Protein AF-A0A1E2UT71-F1 (afdb_monomer_lite)

Sequence (198 aa):
MLEDLNQRISLMEKVCDSLGDELYPAFLKILCNVGSNGDDDAKQLITETLVHALLTGRLPSGRMSAWGAENACGNNLFGQTRSLGPIEYVFTWYAQPSGRSPLPIQGFHHAASELLDLFSSNQNAKYLYCTKLTADIEDPLDGSLSRKSRYAIGRFVEAWESDKSTDEVLNCFLDTLHGDSLSRLVNLQIQYNLTLNR

Foldseek 3Di:
DCPDLVVVLVVLQVVLPVCPLVCVVVSLVVLLCCLVPNDLVSLVSVLVSQLVCLVVVNARWHKFFFPCLVVPPDDPDDDGIDTHHQLLCLLDLQLDDTVDDRQDPVNSLSSQLSVLSSQVSDPSSLVSVLVVLVVVLVPPPSSRDDVQSSQLSPQLSVCSVVVHHSVVSVLSSVCSSPPVPVSVVVVVVVVVVVVVVD

Organism: NCBI:txid1818881

Secondary structure (DSSP, 8-state):
----HHHHHHHHHHHHHHH-GGGHHHHHHHHHHHHHH--HHHHHHHHHHHHHHHHTT----EEEEPTTGGG--S---S--EEEE-HHHHHHHHHHS--SSPPPPHHHHHHHHHHHHHHHHTSHHHHHHHHHHHHHHHH-TTS--S-HHHHHHHHHHHHHHHTT--HHHHHHHHHHHHH-THHHHHHHHHHHHHHHTT-

Radius of gyration: 17.35 Å; chains: 1; bounding box: 53×36×48 Å

Structure (mmCIF, N/CA/C/O backbone):
data_AF-A0A1E2UT71-F1
#
_entry.id   AF-A0A1E2UT71-F1
#
loop_
_atom_site.group_PDB
_atom_site.id
_atom_site.type_symbol
_atom_site.label_atom_id
_atom_site.label_alt_id
_atom_site.label_comp_id
_atom_site.label_asym_id
_atom_site.label_entity_id
_atom_site.label_seq_id
_atom_site.pdbx_PDB_ins_code
_atom_site.Cartn_x
_atom_site.Cartn_y
_atom_site.Cartn_z
_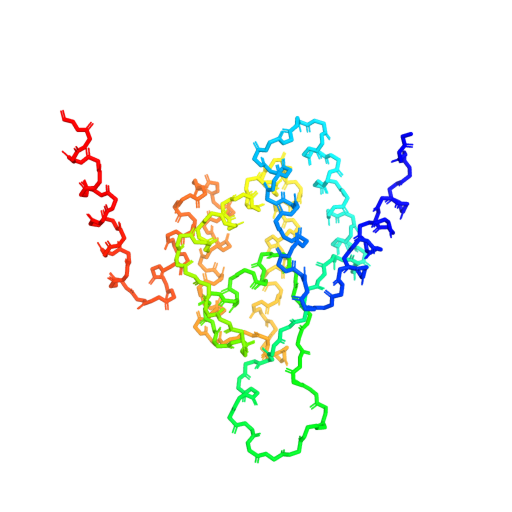atom_site.occupancy
_atom_site.B_iso_or_equiv
_atom_site.auth_seq_id
_atom_site.auth_comp_id
_atom_site.auth_asym_id
_atom_site.auth_atom_id
_atom_site.pdbx_PDB_model_num
ATOM 1 N N . MET A 1 1 ? -13.837 -13.108 19.600 1.00 49.97 1 MET A N 1
ATOM 2 C CA . MET A 1 1 ? -13.509 -11.855 18.892 1.00 49.97 1 MET A CA 1
ATOM 3 C C . MET A 1 1 ? -12.057 -11.537 19.236 1.00 49.97 1 MET A C 1
ATOM 5 O O . MET A 1 1 ? -11.711 -11.693 20.400 1.00 49.97 1 MET A O 1
ATOM 9 N N . LEU A 1 2 ? -11.179 -11.237 18.272 1.00 60.59 2 LEU A N 1
ATOM 10 C CA . LEU A 1 2 ? -9.774 -10.888 18.558 1.00 60.59 2 LEU A CA 1
ATOM 11 C C . LEU A 1 2 ? -9.720 -9.465 19.132 1.00 60.59 2 LEU A C 1
ATOM 13 O O . LEU A 1 2 ? -9.425 -8.513 18.418 1.00 60.59 2 LEU A O 1
ATOM 17 N N . GLU A 1 3 ? -10.084 -9.308 20.403 1.00 69.62 3 GLU A N 1
ATOM 18 C CA . GLU A 1 3 ? -10.145 -7.990 21.048 1.00 69.62 3 GLU A CA 1
ATOM 19 C C . GLU A 1 3 ? -8.746 -7.378 21.201 1.00 69.62 3 GLU A C 1
ATOM 21 O O . GLU A 1 3 ? -8.573 -6.176 20.999 1.00 69.62 3 GLU A O 1
ATOM 26 N N . ASP A 1 4 ? -7.724 -8.206 21.437 1.00 86.06 4 ASP A N 1
ATOM 27 C CA . ASP A 1 4 ? -6.342 -7.752 21.577 1.00 86.06 4 ASP A CA 1
ATOM 28 C C . ASP A 1 4 ? -5.692 -7.447 20.219 1.00 86.06 4 ASP A C 1
ATOM 30 O O . ASP A 1 4 ? -5.510 -8.306 19.353 1.00 86.06 4 ASP A O 1
ATOM 34 N N . LEU A 1 5 ? -5.293 -6.193 20.063 1.00 85.75 5 LEU A N 1
ATOM 35 C CA . LEU A 1 5 ? -4.611 -5.659 18.896 1.00 85.75 5 LEU A CA 1
ATOM 36 C C . LEU A 1 5 ? -3.295 -6.397 18.587 1.00 85.75 5 LEU A C 1
ATOM 38 O O . LEU A 1 5 ? -2.991 -6.651 17.423 1.00 85.75 5 LEU A O 1
ATOM 42 N N . ASN A 1 6 ? -2.529 -6.804 19.604 1.00 86.94 6 ASN A N 1
ATOM 43 C CA . ASN A 1 6 ? -1.285 -7.548 19.376 1.00 86.94 6 ASN A CA 1
ATOM 44 C C . ASN A 1 6 ? -1.548 -8.938 18.788 1.00 86.94 6 ASN A C 1
ATOM 46 O O . ASN A 1 6 ? -0.773 -9.420 17.955 1.00 86.94 6 ASN A O 1
ATOM 50 N N . GLN A 1 7 ? -2.652 -9.575 19.183 1.00 89.06 7 GLN A N 1
ATOM 51 C CA . GLN A 1 7 ? -3.091 -10.836 18.588 1.00 89.06 7 GLN A CA 1
ATOM 52 C C . GLN A 1 7 ? -3.536 -10.637 17.140 1.00 89.06 7 GLN A C 1
ATOM 54 O O . GLN A 1 7 ? -3.218 -11.479 16.302 1.00 89.06 7 GLN A O 1
ATOM 59 N N . ARG A 1 8 ? -4.204 -9.517 16.824 1.00 91.06 8 ARG A N 1
ATOM 60 C CA . ARG A 1 8 ? -4.576 -9.162 15.444 1.00 91.06 8 ARG A CA 1
ATOM 61 C C . ARG A 1 8 ? -3.349 -8.977 14.549 1.00 91.06 8 ARG A C 1
ATOM 63 O O . ARG A 1 8 ? -3.296 -9.591 13.488 1.00 91.06 8 ARG A O 1
ATOM 70 N N . ILE A 1 9 ? -2.342 -8.222 15.000 1.00 91.31 9 ILE A N 1
ATOM 71 C CA . ILE A 1 9 ? -1.072 -8.052 14.267 1.00 91.31 9 ILE A CA 1
ATOM 72 C C . ILE A 1 9 ? -0.393 -9.410 14.069 1.00 91.31 9 ILE A C 1
ATOM 74 O O . ILE A 1 9 ? -0.043 -9.768 12.951 1.00 91.31 9 ILE A O 1
ATOM 78 N N . SER A 1 10 ? -0.285 -10.210 15.133 1.00 90.88 10 SER A N 1
ATOM 79 C CA . SER A 1 10 ? 0.370 -11.522 15.064 1.00 90.88 10 SER A CA 1
ATOM 80 C C . SER A 1 10 ? -0.374 -12.508 14.156 1.00 90.88 10 SER A C 1
ATOM 82 O O . SER A 1 10 ? 0.243 -13.379 13.549 1.00 90.88 10 SER A O 1
ATOM 84 N N . LEU A 1 11 ? -1.703 -12.408 14.057 1.00 90.00 11 LEU A N 1
ATOM 85 C CA . LEU A 1 11 ? -2.479 -13.182 13.091 1.00 90.00 11 LEU A CA 1
ATOM 86 C C . LEU A 1 11 ? -2.207 -12.704 11.663 1.00 90.00 11 LEU A C 1
ATOM 88 O O . LEU A 1 11 ? -2.018 -13.534 10.782 1.00 90.00 11 LEU A O 1
ATOM 92 N N . MET A 1 12 ? -2.179 -11.392 11.438 1.00 90.44 12 MET A N 1
ATOM 93 C CA . MET A 1 12 ? -1.920 -10.811 10.122 1.00 90.44 12 MET A CA 1
ATOM 94 C C . MET A 1 12 ? -0.531 -11.195 9.598 1.00 90.44 12 MET A C 1
ATOM 96 O O . MET A 1 12 ? -0.413 -11.621 8.451 1.00 90.44 12 MET A O 1
ATOM 100 N N . GLU A 1 13 ? 0.488 -11.139 10.457 1.00 89.00 13 GLU A N 1
ATOM 101 C CA . GLU A 1 13 ? 1.831 -11.652 10.170 1.00 89.00 13 GLU A CA 1
ATOM 102 C C . GLU A 1 13 ? 1.792 -13.143 9.845 1.00 89.00 13 GLU A C 1
ATOM 104 O O . GLU A 1 13 ? 2.241 -13.537 8.778 1.00 89.00 13 GLU A O 1
ATOM 109 N N . LYS A 1 14 ? 1.160 -13.971 10.689 1.00 88.38 14 LYS A N 1
ATOM 110 C CA . LYS A 1 14 ? 1.037 -15.414 10.425 1.00 88.38 14 LYS A CA 1
ATOM 111 C C . LYS A 1 14 ? 0.358 -15.715 9.095 1.00 88.38 14 LYS A C 1
ATOM 113 O O . LYS A 1 14 ? 0.758 -16.660 8.426 1.00 88.38 14 LYS A O 1
ATOM 118 N N . VAL A 1 15 ? -0.667 -14.953 8.712 1.00 88.25 15 VAL A N 1
ATOM 119 C CA . VAL A 1 15 ? -1.321 -15.106 7.406 1.00 88.25 15 VAL A CA 1
ATOM 120 C C . VAL A 1 15 ? -0.332 -14.767 6.292 1.00 88.25 15 VAL A C 1
ATOM 122 O O . VAL A 1 15 ? -0.164 -15.579 5.385 1.00 88.25 15 VAL A O 1
ATOM 125 N N . CYS A 1 16 ? 0.356 -13.628 6.387 1.00 87.69 16 CYS A N 1
ATOM 126 C CA . CYS A 1 16 ? 1.377 -13.215 5.424 1.00 87.69 16 CYS A CA 1
ATOM 127 C C . CYS A 1 16 ? 2.498 -14.265 5.292 1.00 87.69 16 CYS A C 1
ATOM 129 O O . CYS A 1 16 ? 2.804 -14.706 4.185 1.00 87.69 16 CYS A O 1
ATOM 131 N N . ASP A 1 17 ? 3.026 -14.749 6.415 1.00 85.88 17 ASP A N 1
ATOM 132 C CA . ASP A 1 17 ? 4.095 -15.747 6.478 1.00 85.88 17 ASP A CA 1
ATOM 133 C C . ASP A 1 17 ? 3.639 -17.119 5.966 1.00 85.88 17 ASP A C 1
ATOM 135 O O . ASP A 1 17 ? 4.388 -17.810 5.279 1.00 85.88 17 ASP A O 1
ATOM 139 N N . SER A 1 18 ? 2.399 -17.525 6.266 1.00 86.06 18 SER A N 1
ATOM 140 C CA . SER A 1 18 ? 1.849 -18.820 5.835 1.00 86.06 18 SER A CA 1
ATOM 141 C C . SER A 1 18 ? 1.633 -18.911 4.326 1.00 86.06 18 SER A C 1
ATOM 143 O O . SER A 1 18 ? 1.700 -20.000 3.758 1.00 86.06 18 SER A O 1
ATOM 145 N N . LEU A 1 19 ? 1.384 -17.772 3.677 1.00 83.31 19 LEU A N 1
ATOM 146 C CA . LEU A 1 19 ? 1.333 -17.669 2.223 1.00 83.31 19 LEU A CA 1
ATOM 147 C C . LEU A 1 19 ? 2.747 -17.773 1.627 1.00 83.31 19 LEU A C 1
ATOM 149 O O . LEU A 1 19 ? 2.923 -18.296 0.529 1.00 83.31 19 LEU A O 1
ATOM 153 N N . GLY A 1 20 ? 3.757 -17.329 2.373 1.00 79.31 20 GLY A N 1
ATOM 154 C CA . GLY A 1 20 ? 5.147 -17.287 1.945 1.00 79.31 20 GLY A CA 1
ATOM 155 C C . GLY A 1 20 ? 5.459 -16.072 1.069 1.00 79.31 20 GLY A C 1
ATOM 156 O O . GLY A 1 20 ? 4.582 -15.466 0.448 1.00 79.31 20 GLY A O 1
ATOM 157 N N . ASP A 1 21 ? 6.748 -15.741 0.981 1.00 72.31 21 ASP A N 1
ATOM 158 C CA . ASP A 1 21 ? 7.256 -14.534 0.307 1.00 72.31 21 ASP A CA 1
ATOM 159 C C . ASP A 1 21 ? 6.821 -14.419 -1.170 1.00 72.31 21 ASP A C 1
ATOM 161 O O . ASP A 1 21 ? 6.651 -13.324 -1.724 1.00 72.31 21 ASP A O 1
ATOM 165 N N . GLU A 1 22 ? 6.612 -15.554 -1.839 1.00 77.31 22 GLU A N 1
ATOM 166 C CA . GLU A 1 22 ? 6.157 -15.592 -3.229 1.00 77.31 22 GLU A CA 1
ATOM 167 C C . GLU A 1 22 ? 4.684 -15.191 -3.384 1.00 77.31 22 GLU A C 1
ATOM 169 O O . GLU A 1 22 ? 4.312 -14.601 -4.403 1.00 77.31 22 GLU A O 1
ATOM 174 N N . LEU A 1 23 ? 3.858 -15.410 -2.359 1.00 84.62 23 LEU A N 1
ATOM 175 C CA . LEU A 1 23 ? 2.414 -15.180 -2.391 1.00 84.62 23 LEU A CA 1
ATOM 176 C C . LEU A 1 23 ? 1.977 -13.917 -1.642 1.00 84.62 23 LEU A C 1
ATOM 178 O O . LEU A 1 23 ? 0.788 -13.747 -1.375 1.00 84.62 23 LEU A O 1
ATOM 182 N N . TYR A 1 24 ? 2.879 -12.961 -1.411 1.00 89.75 24 TYR A N 1
ATOM 183 C CA . TYR A 1 24 ? 2.484 -11.625 -0.952 1.00 89.75 24 TYR A CA 1
ATOM 184 C C . TYR A 1 24 ? 1.374 -10.973 -1.814 1.00 89.75 24 TYR A C 1
ATOM 186 O O . TYR A 1 24 ? 0.445 -10.395 -1.253 1.00 89.75 24 TYR A O 1
ATOM 194 N N . PRO A 1 25 ? 1.331 -11.139 -3.156 1.00 90.56 25 PRO A N 1
ATOM 195 C CA . PRO A 1 25 ? 0.176 -10.706 -3.946 1.00 90.56 25 PRO A CA 1
ATOM 196 C C . PRO A 1 25 ? -1.162 -11.336 -3.528 1.00 90.56 25 PRO A C 1
ATOM 198 O O . PRO A 1 25 ? -2.204 -10.712 -3.700 1.00 90.56 25 PRO A O 1
ATOM 201 N N . ALA A 1 26 ? -1.167 -12.562 -2.995 1.00 90.88 26 ALA A N 1
ATOM 202 C CA . ALA A 1 26 ? -2.379 -13.183 -2.462 1.00 90.88 26 ALA A CA 1
ATOM 203 C C . ALA A 1 26 ? -2.821 -12.504 -1.158 1.00 90.88 26 ALA A C 1
ATOM 205 O O . ALA A 1 26 ? -4.012 -12.260 -0.984 1.00 90.88 26 ALA A O 1
ATOM 206 N N . PHE A 1 27 ? -1.875 -12.116 -0.299 1.00 92.38 27 PHE A N 1
ATOM 207 C CA . PHE A 1 27 ? -2.163 -11.290 0.874 1.00 92.38 27 PHE A CA 1
ATOM 208 C C . PHE A 1 27 ? -2.772 -9.936 0.473 1.00 92.38 27 PHE A C 1
ATOM 210 O O . PHE A 1 27 ? -3.815 -9.548 0.997 1.00 92.38 27 PHE A O 1
ATOM 217 N N . LEU A 1 28 ? -2.202 -9.261 -0.531 1.00 93.06 28 LEU A N 1
ATOM 218 C CA . LEU A 1 28 ? -2.760 -8.007 -1.051 1.00 93.06 28 LEU A CA 1
ATOM 219 C C . LEU A 1 28 ? -4.180 -8.179 -1.592 1.00 93.06 28 LEU A C 1
ATOM 221 O O . LEU A 1 28 ? -5.023 -7.322 -1.350 1.00 93.06 28 LEU A O 1
ATOM 225 N N . LYS A 1 29 ? -4.481 -9.296 -2.266 1.00 91.75 29 LYS A N 1
ATOM 226 C CA . LYS A 1 29 ? -5.850 -9.599 -2.715 1.00 91.75 29 LYS A CA 1
ATOM 227 C C . LYS A 1 29 ? -6.827 -9.742 -1.553 1.00 91.75 29 LYS A C 1
ATOM 229 O O . LYS A 1 29 ? -7.971 -9.330 -1.699 1.00 91.75 29 LYS A O 1
ATOM 234 N N . ILE A 1 30 ? -6.398 -10.302 -0.420 1.00 91.88 30 ILE A N 1
ATOM 235 C CA . ILE A 1 30 ? -7.234 -10.372 0.786 1.00 91.88 30 ILE A CA 1
ATOM 236 C C . ILE A 1 30 ? -7.544 -8.955 1.275 1.00 91.88 30 ILE A C 1
ATOM 238 O O . ILE A 1 30 ? -8.711 -8.647 1.497 1.00 91.88 30 ILE A O 1
ATOM 242 N N . LEU A 1 31 ? -6.534 -8.081 1.375 1.00 92.38 31 LEU A N 1
ATOM 243 C CA . LEU A 1 31 ? -6.739 -6.683 1.770 1.00 92.38 31 LEU A CA 1
ATOM 244 C C . LEU A 1 31 ? -7.665 -5.939 0.803 1.00 92.38 31 LEU A C 1
ATOM 246 O O . LEU A 1 31 ? -8.608 -5.296 1.252 1.00 92.38 31 LEU A O 1
ATOM 250 N N . CYS A 1 32 ? -7.445 -6.083 -0.508 1.00 92.81 32 CYS A N 1
ATOM 251 C CA . CYS A 1 32 ? -8.300 -5.472 -1.527 1.00 92.81 32 CYS A CA 1
ATOM 252 C C . CYS A 1 32 ? -9.743 -5.969 -1.393 1.00 92.81 32 CYS A C 1
ATOM 254 O O . CYS A 1 32 ? -10.668 -5.174 -1.374 1.00 92.81 32 CYS A O 1
ATOM 256 N N . ASN A 1 33 ? -9.941 -7.277 -1.206 1.00 92.00 33 ASN A N 1
ATOM 257 C CA . ASN A 1 33 ? -11.273 -7.849 -1.036 1.00 92.00 33 ASN A CA 1
ATOM 258 C C . ASN A 1 33 ? -11.986 -7.329 0.223 1.00 92.00 33 ASN A C 1
ATOM 260 O O . ASN A 1 33 ? -13.201 -7.158 0.194 1.00 92.00 33 ASN A O 1
ATOM 264 N N . VAL A 1 34 ? -11.262 -7.070 1.317 1.00 89.44 34 VAL A N 1
ATOM 265 C CA . VAL A 1 34 ? -11.843 -6.412 2.501 1.00 89.44 34 VAL A CA 1
ATOM 266 C C . VAL A 1 34 ? -12.160 -4.941 2.211 1.00 89.44 34 VAL A C 1
ATOM 268 O O . VAL A 1 34 ? -13.222 -4.469 2.607 1.00 89.44 34 VAL A O 1
ATOM 271 N N . GLY A 1 35 ? -11.294 -4.234 1.482 1.00 86.69 35 GLY A N 1
ATOM 272 C CA . GLY A 1 35 ? -11.544 -2.863 1.024 1.00 86.69 35 GLY A CA 1
ATOM 273 C C . GLY A 1 35 ? -12.824 -2.736 0.189 1.00 86.69 35 GLY A C 1
ATOM 274 O O . GLY A 1 35 ? -13.651 -1.867 0.468 1.00 86.69 35 GLY A O 1
ATOM 275 N N . SER A 1 36 ? -13.053 -3.657 -0.751 1.00 86.94 36 SER A N 1
ATOM 276 C CA . SER A 1 36 ? -14.234 -3.612 -1.623 1.00 86.94 36 SER A CA 1
ATOM 277 C C . SER A 1 36 ? -15.496 -4.148 -0.949 1.00 86.94 36 SER A C 1
ATOM 279 O O . SER A 1 36 ? -16.562 -3.549 -1.066 1.00 86.94 36 SER A O 1
ATOM 281 N N . ASN A 1 37 ? -15.391 -5.297 -0.270 1.00 87.88 37 ASN A N 1
ATOM 282 C CA . ASN A 1 37 ? -16.546 -6.112 0.136 1.00 87.88 37 ASN A CA 1
ATOM 283 C C . ASN A 1 37 ? -16.756 -6.193 1.655 1.00 87.88 37 ASN A C 1
ATOM 285 O O . ASN A 1 37 ? -17.739 -6.790 2.094 1.00 87.88 37 ASN A O 1
ATOM 289 N N . GLY A 1 38 ? -15.833 -5.663 2.460 1.00 86.12 38 GLY A N 1
ATOM 290 C CA . GLY A 1 38 ? -15.974 -5.625 3.913 1.00 86.12 38 GLY A CA 1
ATOM 291 C C . GLY A 1 38 ? -17.054 -4.640 4.356 1.00 86.12 38 GLY A C 1
ATOM 292 O O . GLY A 1 38 ? -17.287 -3.625 3.699 1.00 86.12 38 GLY A O 1
ATOM 293 N N . ASP A 1 39 ? -17.691 -4.932 5.487 1.00 89.69 39 ASP A N 1
ATOM 294 C CA . ASP A 1 39 ? -18.473 -3.934 6.212 1.00 89.69 39 ASP A CA 1
ATOM 295 C C . ASP A 1 39 ? -17.549 -2.882 6.856 1.00 89.69 39 ASP A C 1
ATOM 297 O O . ASP A 1 39 ? -16.320 -3.029 6.891 1.00 89.69 39 ASP A O 1
ATOM 301 N N . ASP A 1 40 ? -18.142 -1.786 7.333 1.00 88.06 40 ASP A N 1
ATOM 302 C CA . ASP A 1 40 ? -17.390 -0.682 7.937 1.00 88.06 40 ASP A CA 1
ATOM 303 C C . ASP A 1 40 ? -16.592 -1.152 9.166 1.00 88.06 40 ASP A C 1
ATOM 305 O O . ASP A 1 40 ? -15.448 -0.735 9.353 1.00 88.06 40 ASP A O 1
ATOM 309 N N . ASP A 1 41 ? -17.137 -2.102 9.933 1.00 88.75 41 ASP A N 1
ATOM 310 C CA . ASP A 1 41 ? -16.476 -2.707 11.092 1.00 88.75 41 ASP A CA 1
ATOM 311 C C . ASP A 1 41 ? -15.216 -3.493 10.685 1.00 88.75 41 ASP A C 1
ATOM 313 O O . ASP A 1 41 ? -14.162 -3.351 11.311 1.00 88.75 41 ASP A O 1
ATOM 317 N N . ALA A 1 42 ? -15.271 -4.298 9.618 1.00 89.38 42 ALA A N 1
ATOM 318 C CA . ALA A 1 42 ? -14.119 -5.041 9.109 1.00 89.38 42 ALA A CA 1
ATOM 319 C C . ALA A 1 42 ? -13.048 -4.110 8.534 1.00 89.38 42 ALA A C 1
ATOM 321 O O . ALA A 1 42 ? -11.855 -4.324 8.778 1.00 89.38 42 ALA A O 1
ATOM 322 N N . LYS A 1 43 ? -13.456 -3.068 7.799 1.00 89.94 43 LYS A N 1
ATOM 323 C CA . LYS A 1 43 ? -12.538 -2.044 7.279 1.00 89.94 43 LYS A CA 1
ATOM 324 C C . LYS A 1 43 ? -11.835 -1.329 8.421 1.00 89.94 43 LYS A C 1
ATOM 326 O O . LYS A 1 43 ? -10.607 -1.260 8.427 1.00 89.94 43 LYS A O 1
ATOM 331 N N . GLN A 1 44 ? -12.586 -0.887 9.427 1.00 89.44 44 GLN A N 1
ATOM 332 C CA . GLN A 1 44 ? -12.027 -0.246 10.610 1.00 89.44 44 GLN A CA 1
ATOM 333 C C . GLN A 1 44 ? -11.061 -1.182 11.347 1.00 89.44 44 GLN A C 1
ATOM 335 O O . GLN A 1 44 ? -9.935 -0.784 11.646 1.00 89.44 44 GLN A O 1
ATOM 340 N N . LEU A 1 45 ? -11.447 -2.442 11.571 1.00 90.88 45 LEU A N 1
ATOM 341 C CA . LEU A 1 45 ? -10.619 -3.430 12.264 1.00 90.88 45 LEU A CA 1
ATOM 342 C C . LEU A 1 45 ? -9.276 -3.662 11.559 1.00 90.88 45 LEU A C 1
ATOM 344 O O . LEU A 1 45 ? -8.227 -3.717 12.213 1.00 90.88 45 LEU A O 1
ATOM 348 N N . ILE A 1 46 ? -9.296 -3.818 10.232 1.00 91.31 46 ILE A N 1
ATOM 349 C CA . ILE A 1 46 ? -8.086 -4.024 9.432 1.00 91.31 46 ILE A CA 1
ATOM 350 C C . ILE A 1 46 ? -7.232 -2.763 9.417 1.00 91.31 46 ILE A C 1
ATOM 352 O O . ILE A 1 46 ? -6.031 -2.853 9.671 1.00 91.31 46 ILE A O 1
ATOM 356 N N . THR A 1 47 ? -7.827 -1.596 9.188 1.00 91.25 47 THR A N 1
ATOM 357 C CA . THR A 1 47 ? -7.084 -0.339 9.111 1.00 91.25 47 THR A CA 1
ATOM 358 C C . THR A 1 47 ? -6.451 0.033 10.453 1.00 91.25 47 THR A C 1
ATOM 360 O O . THR A 1 47 ? -5.276 0.394 10.485 1.00 91.25 47 THR A O 1
ATOM 363 N N . GLU A 1 48 ? -7.147 -0.152 11.578 1.00 90.31 48 GLU A N 1
ATOM 364 C CA . GLU A 1 48 ? -6.559 -0.011 12.920 1.00 90.31 48 GLU A CA 1
ATOM 365 C C . GLU A 1 48 ? -5.378 -0.968 13.123 1.00 90.31 48 GLU A C 1
ATOM 367 O O . GLU A 1 48 ? -4.316 -0.573 13.607 1.00 90.31 48 GLU A O 1
ATOM 372 N N . THR A 1 49 ? -5.533 -2.229 12.711 1.00 92.38 49 THR A N 1
ATOM 373 C CA . THR A 1 49 ? -4.466 -3.230 12.832 1.00 92.38 49 THR A CA 1
ATOM 374 C C . THR A 1 49 ? -3.243 -2.840 11.998 1.00 92.38 49 THR A C 1
ATOM 376 O O . THR A 1 49 ? -2.121 -2.914 12.498 1.00 92.38 49 THR A O 1
ATOM 379 N N . LEU A 1 50 ? -3.442 -2.371 10.762 1.00 91.25 50 LEU A N 1
ATOM 380 C CA . LEU A 1 50 ? -2.372 -1.911 9.873 1.00 91.25 50 LEU A CA 1
ATOM 381 C C . LEU A 1 50 ? -1.665 -0.664 10.415 1.00 91.25 50 LEU A C 1
ATOM 383 O O . LEU A 1 50 ? -0.442 -0.588 10.343 1.00 91.25 50 LEU A O 1
ATOM 387 N N . VAL A 1 51 ? -2.399 0.279 11.012 1.00 89.38 51 VAL A N 1
ATOM 388 C CA . VAL A 1 51 ? -1.820 1.458 11.679 1.00 89.38 51 VAL A CA 1
ATOM 389 C C . VAL A 1 51 ? -0.901 1.057 12.818 1.00 89.38 51 VAL A C 1
ATOM 391 O O . VAL A 1 51 ? 0.220 1.550 12.933 1.00 89.38 51 VAL A O 1
ATOM 394 N N . HIS A 1 52 ? -1.351 0.143 13.668 1.00 90.06 52 HIS A N 1
ATOM 395 C CA . HIS A 1 52 ? -0.532 -0.299 14.784 1.00 90.06 52 HIS A CA 1
ATOM 396 C C . HIS A 1 52 ? 0.655 -1.153 14.337 1.00 90.06 52 HIS A C 1
ATOM 398 O O . HIS A 1 52 ? 1.743 -1.029 14.902 1.00 90.06 52 HIS A O 1
ATOM 404 N N . ALA A 1 53 ? 0.486 -1.967 13.296 1.00 91.00 53 ALA A N 1
ATOM 405 C CA . ALA A 1 53 ? 1.587 -2.679 12.661 1.00 91.00 53 ALA A CA 1
ATOM 406 C C . ALA A 1 53 ? 2.624 -1.694 12.091 1.00 91.00 53 ALA A C 1
ATOM 408 O O . ALA A 1 53 ? 3.819 -1.860 12.321 1.00 91.00 53 ALA A O 1
ATOM 409 N N . LEU A 1 54 ? 2.178 -0.617 11.439 1.00 89.12 54 LEU A N 1
ATOM 410 C CA . LEU A 1 54 ? 3.039 0.453 10.941 1.00 89.12 54 LEU A CA 1
ATOM 411 C C . LEU A 1 54 ? 3.842 1.118 12.069 1.00 89.12 54 LEU A C 1
ATOM 413 O O . LEU A 1 54 ? 5.068 1.171 12.000 1.00 89.12 54 LEU A O 1
ATOM 417 N N . LEU A 1 55 ? 3.173 1.559 13.138 1.00 88.19 55 LEU A N 1
ATOM 418 C CA . LEU A 1 55 ? 3.812 2.231 14.278 1.00 88.19 55 LEU A CA 1
ATOM 419 C C . LEU A 1 55 ? 4.821 1.347 15.026 1.00 88.19 55 LEU A C 1
ATOM 421 O O . LEU A 1 55 ? 5.740 1.857 15.660 1.00 88.19 55 LEU A O 1
ATOM 425 N N . THR A 1 56 ? 4.644 0.028 14.972 1.00 89.50 56 THR A N 1
ATOM 426 C CA . THR A 1 56 ? 5.520 -0.943 15.643 1.00 89.50 56 THR A CA 1
ATOM 427 C C . THR A 1 56 ? 6.588 -1.535 14.723 1.00 89.50 56 THR A C 1
AT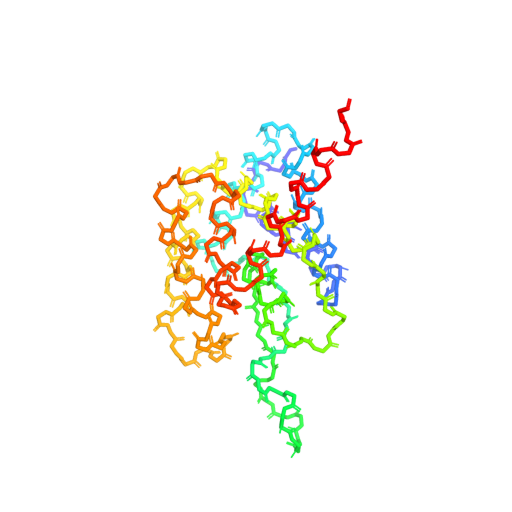OM 429 O O . THR A 1 56 ? 7.354 -2.389 15.165 1.00 89.50 56 THR A O 1
ATOM 432 N N . GLY A 1 57 ? 6.661 -1.100 13.458 1.00 87.44 57 GLY A N 1
ATOM 433 C CA . GLY A 1 57 ? 7.601 -1.644 12.471 1.00 87.44 57 GLY A CA 1
ATOM 434 C C . GLY A 1 57 ? 7.293 -3.088 12.054 1.00 87.44 57 GLY A C 1
ATOM 435 O O . GLY A 1 57 ? 8.173 -3.795 11.575 1.00 87.44 57 GLY A O 1
ATOM 436 N N . ARG A 1 58 ? 6.049 -3.531 12.252 1.00 90.50 58 ARG A N 1
ATOM 437 C CA . ARG A 1 58 ? 5.538 -4.890 12.003 1.00 90.50 58 ARG A CA 1
ATOM 438 C C . ARG A 1 58 ? 4.548 -4.941 10.839 1.00 90.50 58 ARG A C 1
ATOM 440 O O . ARG A 1 58 ? 3.701 -5.829 10.766 1.00 90.50 58 ARG A O 1
ATOM 447 N N . LEU A 1 59 ? 4.593 -3.948 9.953 1.00 90.38 59 LEU A N 1
ATOM 448 C CA . LEU A 1 59 ? 3.708 -3.901 8.794 1.00 90.38 59 LEU A CA 1
ATOM 449 C C . LEU A 1 59 ? 3.952 -5.141 7.913 1.00 90.38 59 LEU A C 1
ATOM 451 O O . LEU A 1 59 ? 5.110 -5.398 7.559 1.00 90.38 59 LEU A O 1
ATOM 455 N N . PRO A 1 60 ? 2.900 -5.889 7.521 1.00 90.44 60 PRO A N 1
ATOM 456 C CA . PRO A 1 60 ? 3.045 -6.982 6.571 1.00 90.44 60 PRO A CA 1
ATOM 457 C C . PRO A 1 60 ? 3.753 -6.478 5.323 1.00 90.44 60 PRO A C 1
ATOM 459 O O . PRO A 1 60 ? 3.398 -5.426 4.789 1.00 90.44 60 PRO A O 1
ATOM 462 N N . SER A 1 61 ? 4.784 -7.200 4.904 1.00 89.94 61 SER A N 1
ATOM 463 C CA . SER A 1 61 ? 5.669 -6.737 3.848 1.00 89.94 61 SER A CA 1
ATOM 464 C C . SER A 1 61 ? 6.057 -7.877 2.920 1.00 89.94 61 SER A C 1
ATOM 466 O O . SER A 1 61 ? 6.329 -8.993 3.356 1.00 89.94 61 SER A O 1
ATOM 468 N N . GLY A 1 62 ? 6.090 -7.584 1.624 1.00 88.25 62 GLY A N 1
ATOM 469 C CA . GLY A 1 62 ? 6.468 -8.529 0.584 1.00 88.25 62 GLY A CA 1
ATOM 470 C C . GLY A 1 62 ? 7.906 -8.337 0.140 1.00 88.25 62 GLY A C 1
ATOM 471 O O . GLY A 1 62 ? 8.380 -7.205 0.010 1.00 88.25 62 GLY A O 1
ATOM 472 N N . ARG A 1 63 ? 8.588 -9.441 -0.175 1.00 87.38 63 ARG A N 1
ATOM 473 C CA . ARG A 1 63 ? 9.937 -9.393 -0.747 1.00 87.38 63 ARG A CA 1
ATOM 474 C C . ARG A 1 63 ? 9.883 -9.113 -2.245 1.00 87.38 63 ARG A C 1
ATOM 476 O O . ARG A 1 63 ? 9.164 -9.780 -2.992 1.00 87.38 63 ARG A O 1
ATOM 483 N N . MET A 1 64 ? 10.689 -8.161 -2.699 1.00 84.50 64 MET A N 1
ATOM 484 C CA . MET A 1 64 ? 10.900 -7.891 -4.123 1.00 84.50 64 MET A CA 1
ATOM 485 C C . MET A 1 64 ? 12.376 -7.612 -4.404 1.00 84.50 64 MET A C 1
ATOM 487 O O . MET A 1 64 ? 13.092 -7.157 -3.515 1.00 84.50 64 MET A O 1
ATOM 491 N N . SER A 1 65 ? 12.846 -7.892 -5.622 1.00 76.38 65 SER A N 1
ATOM 492 C CA . SER A 1 65 ? 14.226 -7.596 -6.014 1.00 76.38 65 SER A CA 1
ATOM 493 C C . SER A 1 65 ? 14.521 -6.102 -5.901 1.00 76.38 65 SER A C 1
ATOM 495 O O . SER A 1 65 ? 13.705 -5.287 -6.327 1.00 76.38 65 SER A O 1
ATOM 497 N N . ALA A 1 66 ? 15.671 -5.741 -5.333 1.00 72.94 66 ALA A N 1
ATOM 498 C CA . ALA A 1 66 ? 16.129 -4.359 -5.258 1.00 72.94 66 ALA A CA 1
ATOM 499 C C . ALA A 1 66 ? 16.393 -3.789 -6.662 1.00 72.94 66 ALA A C 1
ATOM 501 O O . ALA A 1 66 ? 16.669 -4.523 -7.617 1.00 72.94 66 ALA A O 1
ATOM 502 N N . TRP A 1 67 ? 16.310 -2.465 -6.801 1.00 64.88 67 TRP A N 1
ATOM 503 C CA . TRP A 1 67 ? 16.508 -1.813 -8.090 1.00 64.88 67 TRP A CA 1
ATOM 504 C C . TRP A 1 67 ? 17.952 -2.034 -8.568 1.00 64.88 67 TRP A C 1
ATOM 506 O O . TRP A 1 67 ? 18.900 -1.782 -7.830 1.00 64.88 67 TRP A O 1
ATOM 516 N N . GLY A 1 68 ? 18.121 -2.527 -9.800 1.00 57.69 68 GLY A N 1
ATOM 517 C CA . GLY A 1 68 ? 19.434 -2.831 -10.383 1.00 57.69 68 GLY A CA 1
ATOM 518 C C . GLY A 1 68 ? 19.997 -4.224 -10.065 1.00 57.69 68 GLY A C 1
ATOM 519 O O . GLY A 1 68 ? 21.035 -4.575 -10.624 1.00 57.69 68 GLY A O 1
ATOM 520 N N . ALA A 1 69 ? 19.313 -5.042 -9.252 1.00 60.69 69 ALA A N 1
ATOM 521 C CA . ALA A 1 69 ? 19.742 -6.413 -8.944 1.00 60.69 69 ALA A CA 1
ATOM 522 C C . ALA A 1 69 ? 19.834 -7.311 -10.196 1.00 60.69 69 ALA A C 1
ATOM 524 O O . ALA A 1 69 ? 20.674 -8.199 -10.270 1.00 60.69 69 ALA A O 1
ATOM 525 N N . GLU A 1 70 ? 19.028 -7.029 -11.219 1.00 55.22 70 GLU A N 1
ATOM 526 C CA . GLU A 1 70 ? 19.020 -7.749 -12.500 1.00 55.22 70 GLU A CA 1
ATOM 527 C C . GLU A 1 70 ? 20.239 -7.472 -13.400 1.00 55.22 70 GLU A C 1
ATOM 529 O O . GLU A 1 70 ? 20.554 -8.284 -14.265 1.00 55.22 70 GLU A O 1
ATOM 534 N N . ASN A 1 71 ? 20.962 -6.367 -13.176 1.00 51.00 71 ASN A N 1
ATOM 535 C CA . ASN A 1 71 ? 22.166 -6.011 -13.940 1.00 51.00 71 ASN A CA 1
ATOM 536 C C . ASN A 1 71 ? 23.463 -6.524 -13.284 1.00 51.00 71 ASN A C 1
ATOM 538 O O . ASN A 1 71 ? 24.550 -6.358 -13.843 1.00 51.00 71 ASN A O 1
ATOM 542 N N . ALA A 1 72 ? 23.374 -7.136 -12.098 1.00 54.03 72 ALA A N 1
ATOM 543 C CA . ALA A 1 72 ? 24.515 -7.682 -11.377 1.00 54.03 72 ALA A CA 1
ATOM 544 C C . ALA A 1 72 ? 24.885 -9.074 -11.924 1.00 54.03 72 ALA A C 1
ATOM 546 O O . ALA A 1 72 ? 24.543 -10.113 -11.361 1.00 54.03 72 ALA A O 1
ATOM 547 N N . CYS A 1 73 ? 25.615 -9.103 -13.040 1.00 45.16 73 CYS A N 1
ATOM 548 C CA . CYS A 1 73 ? 26.323 -10.300 -13.494 1.00 45.16 73 CYS A CA 1
ATOM 549 C C . CYS A 1 73 ? 27.451 -10.638 -12.498 1.00 45.16 73 CYS A C 1
ATOM 551 O O . CYS A 1 73 ? 28.567 -10.141 -12.630 1.00 45.16 73 CYS A O 1
ATOM 553 N N . GLY A 1 74 ? 27.167 -11.484 -11.504 1.00 45.44 74 GLY A N 1
ATOM 554 C CA . GLY A 1 74 ? 28.186 -12.108 -10.655 1.00 45.44 74 GLY A CA 1
ATOM 555 C C . GLY A 1 74 ? 27.859 -12.102 -9.161 1.00 45.44 74 GLY A C 1
ATOM 556 O O . GLY A 1 74 ? 27.797 -11.053 -8.538 1.00 45.44 74 GLY A O 1
ATOM 557 N N . ASN A 1 75 ? 27.748 -13.307 -8.594 1.00 42.03 75 ASN A N 1
ATOM 558 C CA . ASN A 1 75 ? 27.626 -13.647 -7.169 1.00 42.03 75 ASN A CA 1
ATOM 559 C C . ASN A 1 75 ? 26.387 -13.135 -6.397 1.00 42.03 75 ASN A C 1
ATOM 561 O O . ASN A 1 75 ? 26.302 -11.996 -5.948 1.00 42.03 75 ASN A O 1
ATOM 565 N N . ASN A 1 76 ? 25.483 -14.082 -6.112 1.00 50.59 76 ASN A N 1
ATOM 566 C CA . ASN A 1 76 ? 24.293 -13.985 -5.253 1.00 50.59 76 ASN A CA 1
ATOM 567 C C . ASN A 1 76 ? 24.614 -13.843 -3.751 1.00 50.59 76 ASN A C 1
ATOM 569 O O . ASN A 1 76 ? 24.166 -14.660 -2.948 1.00 50.59 76 ASN A O 1
ATOM 573 N N . LEU A 1 77 ? 25.404 -12.855 -3.336 1.00 49.41 77 LEU A N 1
ATOM 574 C CA . LEU A 1 77 ? 25.802 -12.724 -1.932 1.00 49.41 77 LEU A CA 1
ATOM 575 C C . LEU A 1 77 ? 25.584 -11.281 -1.449 1.00 49.41 77 LEU A C 1
ATOM 577 O O . LEU A 1 77 ? 26.391 -10.404 -1.726 1.00 49.41 77 LEU A O 1
ATOM 581 N N . PHE A 1 78 ? 24.498 -11.098 -0.684 1.00 42.88 78 PHE A N 1
ATOM 582 C CA . PHE A 1 78 ? 24.110 -9.919 0.114 1.00 42.88 78 PHE A CA 1
ATOM 583 C C . PHE A 1 78 ? 23.498 -8.718 -0.650 1.00 42.88 78 PHE A C 1
ATOM 585 O O . PHE A 1 78 ? 24.155 -8.061 -1.444 1.00 42.88 78 PHE A O 1
ATOM 592 N N . GLY A 1 79 ? 22.220 -8.403 -0.363 1.00 50.28 79 GLY A N 1
ATOM 593 C CA . GLY A 1 79 ? 21.599 -7.099 -0.683 1.00 50.28 79 GLY A CA 1
ATOM 594 C C . GLY A 1 79 ? 20.531 -7.040 -1.790 1.00 50.28 79 GLY A C 1
ATOM 595 O O . GLY A 1 79 ? 20.061 -5.955 -2.105 1.00 50.28 79 GLY A O 1
ATOM 596 N N . GLN A 1 80 ? 20.114 -8.162 -2.389 1.00 62.72 80 GLN A N 1
ATOM 597 C CA . GLN A 1 80 ? 19.281 -8.127 -3.609 1.00 62.72 80 GLN A CA 1
ATOM 598 C C . GLN A 1 80 ? 17.756 -8.114 -3.399 1.00 62.72 80 GLN A C 1
ATOM 600 O O . GLN A 1 80 ? 17.027 -8.030 -4.382 1.00 62.72 80 GLN A O 1
ATOM 605 N N . THR A 1 81 ? 17.242 -8.193 -2.168 1.00 70.50 81 THR A N 1
ATOM 606 C CA . THR A 1 81 ? 15.789 -8.211 -1.905 1.00 70.50 81 THR A CA 1
ATOM 607 C C . THR A 1 81 ? 15.411 -7.200 -0.834 1.00 70.50 81 THR A C 1
ATOM 609 O O . THR A 1 81 ? 16.025 -7.202 0.231 1.00 70.50 81 THR A O 1
ATOM 612 N N . ARG A 1 82 ? 14.373 -6.409 -1.093 1.00 78.88 82 ARG A N 1
ATOM 613 C CA . ARG A 1 82 ? 13.795 -5.403 -0.191 1.00 78.88 82 ARG A CA 1
ATOM 614 C C . ARG A 1 82 ? 12.444 -5.867 0.342 1.00 78.88 82 ARG A C 1
ATOM 616 O O . ARG A 1 82 ? 11.737 -6.603 -0.349 1.00 78.88 82 ARG A O 1
ATOM 623 N N . SER A 1 83 ? 12.108 -5.420 1.547 1.00 86.12 83 SER A N 1
ATOM 624 C CA . SER A 1 83 ? 10.800 -5.625 2.167 1.00 86.12 83 SER A CA 1
ATOM 625 C C . SER A 1 83 ? 9.934 -4.404 1.884 1.00 86.12 83 SER A C 1
ATOM 627 O O . SER A 1 83 ? 10.345 -3.289 2.191 1.00 86.12 83 SER A O 1
ATOM 629 N N . LEU A 1 84 ? 8.778 -4.591 1.253 1.00 88.50 84 LEU A N 1
ATOM 630 C CA . LEU A 1 84 ? 7.889 -3.493 0.877 1.00 88.50 84 LEU A CA 1
ATOM 631 C C . LEU A 1 84 ? 6.508 -3.687 1.484 1.00 88.50 84 LEU A C 1
ATOM 633 O O . LEU A 1 84 ? 5.916 -4.758 1.338 1.00 88.50 84 LEU A O 1
ATOM 637 N N . GLY A 1 85 ? 5.990 -2.623 2.097 1.00 90.50 85 GLY A N 1
ATOM 638 C CA . GLY A 1 85 ? 4.612 -2.560 2.570 1.00 90.50 85 GLY A CA 1
ATOM 639 C C . GLY A 1 85 ? 3.595 -2.637 1.423 1.00 90.50 85 GLY A C 1
ATOM 640 O O . GLY A 1 85 ? 3.972 -2.696 0.248 1.00 90.50 85 GLY A O 1
ATOM 641 N N . PRO A 1 86 ? 2.288 -2.686 1.727 1.00 93.00 86 PRO A N 1
ATOM 642 C CA . PRO A 1 86 ? 1.255 -2.931 0.725 1.00 93.00 86 PRO A CA 1
ATOM 643 C C . PRO A 1 86 ? 1.266 -1.966 -0.468 1.00 93.00 86 PRO A C 1
ATOM 645 O O . PRO A 1 86 ? 1.281 -2.418 -1.615 1.00 93.00 86 PRO A O 1
ATOM 648 N N . ILE A 1 87 ? 1.304 -0.654 -0.218 1.00 92.88 87 ILE A N 1
ATOM 649 C CA . ILE A 1 87 ? 1.274 0.363 -1.282 1.00 92.88 87 ILE A CA 1
ATOM 650 C C . ILE A 1 87 ? 2.595 0.363 -2.057 1.00 92.88 87 ILE A C 1
ATOM 652 O O . ILE A 1 87 ? 2.602 0.297 -3.287 1.00 92.88 87 ILE A O 1
ATOM 656 N N . GLU A 1 88 ? 3.727 0.357 -1.356 1.00 91.19 88 GLU A N 1
ATOM 657 C CA . GLU A 1 88 ? 5.062 0.376 -1.951 1.00 91.19 88 GLU A CA 1
ATOM 658 C C . GLU A 1 88 ? 5.277 -0.841 -2.844 1.00 91.19 88 GLU A C 1
ATOM 660 O O . GLU A 1 88 ? 5.867 -0.726 -3.919 1.00 91.19 88 GLU A O 1
ATOM 665 N N . TYR A 1 89 ? 4.765 -2.003 -2.431 1.00 91.69 89 TYR A N 1
ATOM 666 C CA . TYR A 1 89 ? 4.839 -3.226 -3.211 1.00 91.69 89 TYR A CA 1
ATOM 667 C C . TYR A 1 89 ? 4.090 -3.088 -4.537 1.00 91.69 89 TYR A C 1
ATOM 669 O O . TYR A 1 89 ? 4.672 -3.364 -5.584 1.00 91.69 89 TYR A O 1
ATOM 677 N N . VAL A 1 90 ? 2.834 -2.624 -4.522 1.00 93.06 90 VAL A N 1
ATOM 678 C CA . VAL A 1 90 ? 2.024 -2.445 -5.744 1.00 93.06 90 VAL A CA 1
ATOM 679 C C . VAL A 1 90 ? 2.668 -1.430 -6.689 1.00 93.06 90 VAL A C 1
ATOM 681 O O . VAL A 1 90 ? 2.828 -1.700 -7.881 1.00 93.06 90 VAL A O 1
ATOM 684 N N . PHE A 1 91 ? 3.104 -0.291 -6.152 1.00 92.06 91 PHE A N 1
ATOM 685 C CA . PHE A 1 91 ? 3.721 0.786 -6.928 1.00 92.06 91 PHE A CA 1
ATOM 686 C C . PHE A 1 91 ? 5.023 0.325 -7.563 1.00 92.06 91 PHE A C 1
ATOM 688 O O . PHE A 1 91 ? 5.290 0.582 -8.737 1.00 92.06 91 PHE A O 1
ATOM 695 N N . THR A 1 92 ? 5.826 -0.403 -6.799 1.00 89.38 92 THR A N 1
ATOM 696 C CA . THR A 1 92 ? 7.118 -0.873 -7.267 1.00 89.38 92 THR A CA 1
ATOM 697 C C . THR A 1 92 ? 6.987 -2.043 -8.242 1.00 89.38 92 THR A C 1
ATOM 699 O O . THR A 1 92 ? 7.732 -2.086 -9.218 1.00 89.38 92 THR A O 1
ATOM 702 N N . TRP A 1 93 ? 6.021 -2.947 -8.043 1.00 89.75 93 TRP A N 1
ATOM 703 C CA . TRP A 1 93 ? 5.744 -4.054 -8.965 1.00 89.75 93 TRP A CA 1
ATOM 704 C C . TRP A 1 93 ? 5.269 -3.538 -10.328 1.00 89.75 93 TRP A C 1
ATOM 706 O O . TRP A 1 93 ? 5.631 -4.092 -11.365 1.00 89.75 93 TRP A O 1
ATOM 716 N N . TYR A 1 94 ? 4.509 -2.441 -10.344 1.00 90.31 94 TYR A N 1
ATOM 717 C CA . TYR A 1 94 ? 4.129 -1.771 -11.584 1.00 90.31 94 TYR A CA 1
ATOM 718 C C . TYR A 1 94 ? 5.287 -0.989 -12.223 1.00 90.31 94 TYR A C 1
ATOM 720 O O . TYR A 1 94 ? 5.491 -1.046 -13.434 1.00 90.31 94 TYR A O 1
ATOM 728 N N . ALA A 1 95 ? 6.050 -0.243 -11.420 1.00 86.38 95 ALA A N 1
ATOM 729 C CA . ALA A 1 95 ? 7.028 0.716 -11.925 1.00 86.38 95 ALA A CA 1
ATOM 730 C C . ALA A 1 95 ? 8.381 0.116 -12.325 1.00 86.38 95 ALA A C 1
ATOM 732 O O . ALA A 1 95 ? 9.153 0.787 -13.015 1.00 86.38 95 ALA A O 1
ATOM 733 N N . GLN A 1 96 ? 8.718 -1.081 -11.841 1.00 81.06 96 GLN A N 1
ATOM 734 C CA . GLN A 1 96 ? 10.053 -1.656 -11.992 1.00 81.06 96 GLN A CA 1
ATOM 735 C C . GLN A 1 96 ? 9.995 -3.140 -12.377 1.00 81.06 96 GLN A C 1
ATOM 737 O O . GLN A 1 96 ? 9.122 -3.876 -11.906 1.00 81.06 96 GLN A O 1
ATOM 742 N N . PRO A 1 97 ? 10.968 -3.617 -13.171 1.00 74.44 97 PRO A N 1
ATOM 743 C CA . PRO A 1 97 ? 11.235 -5.042 -13.294 1.00 74.44 97 PRO A CA 1
ATOM 744 C C . PRO A 1 97 ? 11.456 -5.669 -11.912 1.00 74.44 97 PRO A C 1
ATOM 746 O O . PRO A 1 97 ? 12.167 -5.131 -11.063 1.00 74.44 97 PRO A O 1
ATOM 749 N N . SER A 1 98 ? 10.797 -6.795 -11.663 1.00 69.75 98 SER A N 1
ATOM 750 C CA . SER A 1 98 ? 10.697 -7.399 -10.327 1.00 69.75 98 SER A CA 1
ATOM 751 C C . SER A 1 98 ? 10.998 -8.899 -10.324 1.00 69.75 98 SER A C 1
ATOM 753 O O . SER A 1 98 ? 10.683 -9.593 -9.360 1.00 69.75 98 SER A O 1
ATOM 755 N N . GLY A 1 99 ? 11.559 -9.423 -11.422 1.00 69.38 99 GLY A N 1
ATOM 756 C CA . GLY A 1 99 ? 11.739 -10.865 -11.650 1.00 69.38 99 GLY A CA 1
ATOM 757 C C . GLY A 1 99 ? 10.425 -11.651 -11.793 1.00 69.38 99 GLY A C 1
ATOM 758 O O . GLY A 1 99 ? 10.453 -12.857 -12.020 1.00 69.38 99 GLY A O 1
ATOM 759 N N . ARG A 1 100 ? 9.274 -10.977 -11.673 1.00 77.31 100 ARG A N 1
ATOM 760 C CA . ARG A 1 100 ? 7.919 -11.522 -11.817 1.00 77.31 100 ARG A CA 1
ATOM 761 C C . ARG A 1 100 ? 7.276 -11.010 -13.105 1.00 77.31 100 ARG A C 1
ATOM 763 O O . ARG A 1 100 ? 7.763 -10.062 -13.721 1.00 77.31 100 ARG A O 1
ATOM 770 N N . SER A 1 101 ? 6.145 -11.612 -13.483 1.00 82.31 101 SER A N 1
ATOM 771 C CA . SER A 1 101 ? 5.307 -11.062 -14.554 1.00 82.31 101 SER A CA 1
ATOM 772 C C . SER A 1 101 ? 4.949 -9.604 -14.231 1.00 82.31 101 SER A C 1
ATOM 774 O O . SER A 1 101 ? 4.517 -9.341 -13.101 1.00 82.31 101 SER A O 1
ATOM 776 N N . PRO A 1 102 ? 5.094 -8.669 -15.186 1.00 85.38 102 PRO A N 1
ATOM 777 C CA . PRO A 1 102 ? 4.697 -7.280 -14.993 1.00 85.38 102 PRO A CA 1
ATOM 778 C C . PRO A 1 102 ? 3.229 -7.168 -14.577 1.00 85.38 102 PRO A C 1
ATOM 780 O O . PRO A 1 102 ? 2.375 -7.896 -15.094 1.00 85.38 102 PRO A O 1
ATOM 783 N N . LEU A 1 103 ? 2.937 -6.251 -13.655 1.00 86.81 103 LEU A N 1
ATOM 784 C CA . LEU A 1 103 ? 1.569 -5.948 -13.247 1.00 86.81 103 LEU A CA 1
ATOM 785 C C . LEU A 1 103 ? 0.891 -5.113 -14.353 1.00 86.81 103 LEU A C 1
ATOM 787 O O . LEU A 1 103 ? 1.365 -4.013 -14.647 1.00 86.81 103 LEU A O 1
ATOM 791 N N . PRO A 1 104 ? -0.193 -5.589 -14.999 1.00 88.69 104 PRO A N 1
ATOM 792 C CA . PRO A 1 104 ? -0.898 -4.796 -16.001 1.00 88.69 104 PRO A CA 1
ATOM 793 C C . PRO A 1 104 ? -1.533 -3.557 -15.364 1.00 88.69 104 PRO A C 1
ATOM 795 O O . PRO A 1 104 ? -1.937 -3.588 -14.203 1.00 88.69 104 PRO A O 1
ATOM 798 N N . ILE A 1 105 ? -1.696 -2.484 -16.143 1.00 89.69 105 ILE A N 1
ATOM 799 C CA . ILE A 1 105 ? -2.199 -1.193 -15.641 1.00 89.69 105 ILE A CA 1
ATOM 800 C C . ILE A 1 105 ? -3.565 -1.290 -14.949 1.00 89.69 105 ILE A C 1
ATOM 802 O O . ILE A 1 105 ? -3.772 -0.648 -13.928 1.00 89.69 105 ILE A O 1
ATOM 806 N N . GLN A 1 106 ? -4.468 -2.138 -15.449 1.00 88.50 106 GLN A N 1
ATOM 807 C CA . GLN A 1 106 ? -5.768 -2.379 -14.815 1.00 88.50 106 GLN A CA 1
ATOM 808 C C . GLN A 1 106 ? -5.617 -3.057 -13.447 1.00 88.50 106 GLN A C 1
ATOM 810 O O . GLN A 1 106 ? -6.301 -2.691 -12.499 1.00 88.50 106 GLN A O 1
ATOM 815 N N . GLY A 1 107 ? -4.693 -4.018 -13.334 1.00 90.31 107 GLY A N 1
ATOM 816 C CA . GLY A 1 107 ? -4.391 -4.692 -12.071 1.00 90.31 107 GLY A CA 1
ATOM 817 C C . GLY A 1 107 ? -3.723 -3.758 -11.064 1.00 90.31 107 GLY A C 1
ATOM 818 O O . GLY A 1 107 ? -4.052 -3.813 -9.884 1.00 90.31 107 GLY A O 1
ATOM 819 N N . PHE A 1 108 ? -2.840 -2.872 -11.536 1.00 92.94 108 PHE A N 1
ATOM 820 C CA . PHE A 1 108 ? -2.268 -1.799 -10.725 1.00 92.94 108 PHE A CA 1
ATOM 821 C C . PHE A 1 108 ? -3.353 -0.853 -10.212 1.00 92.94 108 PHE A C 1
ATOM 823 O O . PHE A 1 108 ? -3.458 -0.674 -9.006 1.00 92.94 108 PHE A O 1
ATOM 830 N N . HIS A 1 109 ? -4.172 -0.296 -11.109 1.00 92.19 109 HIS A N 1
ATOM 831 C CA . HIS A 1 109 ? -5.202 0.669 -10.737 1.00 92.19 109 HIS A CA 1
ATOM 832 C C . HIS A 1 109 ? -6.183 0.065 -9.738 1.00 92.19 109 HIS A C 1
ATOM 834 O O . HIS A 1 109 ? -6.428 0.662 -8.703 1.00 92.19 109 HIS A O 1
ATOM 840 N N . HIS A 1 110 ? -6.689 -1.143 -10.000 1.00 91.06 110 HIS A N 1
ATOM 841 C CA . HIS A 1 110 ? -7.602 -1.809 -9.078 1.00 91.06 110 HIS A CA 1
ATOM 842 C C . HIS A 1 110 ? -6.960 -2.036 -7.703 1.00 91.06 110 HIS A C 1
ATOM 844 O O . HIS A 1 110 ? -7.491 -1.567 -6.704 1.00 91.06 110 HIS A 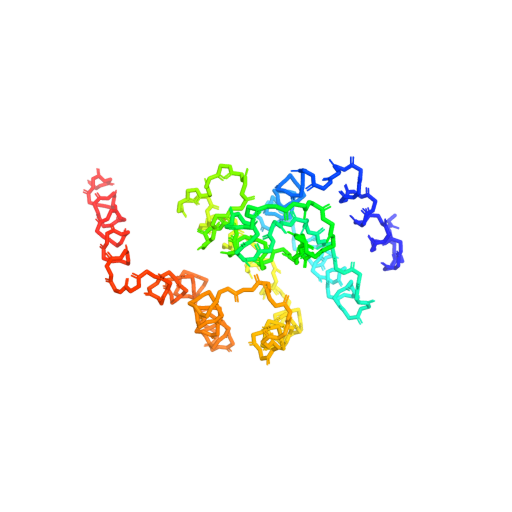O 1
ATOM 850 N N . ALA A 1 111 ? -5.794 -2.689 -7.635 1.00 93.69 111 ALA A N 1
ATOM 851 C CA . ALA A 1 111 ? -5.155 -2.975 -6.350 1.00 93.69 111 ALA A CA 1
ATOM 852 C C . ALA A 1 111 ? -4.780 -1.698 -5.581 1.00 93.69 111 ALA A C 1
ATOM 854 O O . ALA A 1 111 ? -4.914 -1.649 -4.361 1.00 93.69 111 ALA A O 1
ATOM 855 N N . ALA A 1 112 ? -4.311 -0.666 -6.283 1.00 94.62 112 ALA A N 1
ATOM 856 C CA . ALA A 1 112 ? -3.955 0.596 -5.661 1.00 94.62 112 ALA A CA 1
ATOM 857 C C . ALA A 1 112 ? -5.199 1.339 -5.154 1.00 94.62 112 ALA A C 1
ATOM 859 O O . ALA A 1 112 ? -5.178 1.786 -4.014 1.00 94.62 112 ALA A O 1
ATOM 860 N N . SER A 1 113 ? -6.288 1.407 -5.929 1.00 93.81 113 SER A N 1
ATOM 861 C CA . SER A 1 113 ? -7.537 2.044 -5.492 1.00 93.81 113 SER A CA 1
ATOM 862 C C . SER A 1 113 ? -8.084 1.407 -4.215 1.00 93.81 113 SER A C 1
ATOM 864 O O . SER A 1 113 ? -8.310 2.111 -3.239 1.00 93.81 113 SER A O 1
ATOM 866 N N . GLU A 1 114 ? -8.195 0.076 -4.173 1.00 93.56 114 GLU A N 1
ATOM 867 C CA . GLU A 1 114 ? -8.749 -0.629 -3.007 1.00 93.56 114 GLU A CA 1
ATOM 868 C C . GLU A 1 114 ? -7.906 -0.431 -1.742 1.00 93.56 114 GLU A C 1
ATOM 870 O O . GLU A 1 114 ? -8.438 -0.270 -0.643 1.00 93.56 114 GLU A O 1
ATOM 875 N N . LEU A 1 115 ? -6.575 -0.422 -1.881 1.00 93.50 115 LEU A N 1
ATOM 876 C CA . LEU A 1 115 ? -5.685 -0.137 -0.757 1.00 93.50 115 LEU A CA 1
ATOM 877 C C . LEU A 1 115 ? -5.830 1.316 -0.295 1.00 93.50 115 LEU A C 1
ATOM 879 O O . LEU A 1 115 ? -5.902 1.563 0.907 1.00 93.50 115 LEU A O 1
ATOM 883 N N . LEU A 1 116 ? -5.884 2.276 -1.220 1.00 92.75 116 LEU A N 1
ATOM 884 C CA . LEU A 1 116 ? -6.031 3.691 -0.878 1.00 92.75 116 LEU A CA 1
ATOM 885 C C . LEU A 1 116 ? -7.357 3.974 -0.196 1.00 92.75 116 LEU A C 1
ATOM 887 O O . LEU A 1 116 ? -7.363 4.699 0.796 1.00 92.75 116 LEU A O 1
ATOM 891 N N . ASP A 1 117 ? -8.444 3.381 -0.670 1.00 90.94 117 ASP A N 1
ATOM 892 C CA . ASP A 1 117 ? -9.762 3.531 -0.064 1.00 90.94 117 ASP A CA 1
ATOM 893 C C . ASP A 1 117 ? -9.782 2.900 1.338 1.00 90.94 117 ASP A C 1
ATOM 895 O O . ASP A 1 117 ? -10.275 3.511 2.292 1.00 90.94 117 ASP A O 1
ATOM 899 N N . LEU A 1 118 ? -9.143 1.734 1.511 1.00 91.31 118 LEU A N 1
ATOM 900 C CA . LEU A 1 118 ? -8.974 1.098 2.818 1.00 91.31 118 LEU A CA 1
ATOM 901 C C . LEU A 1 118 ? -8.198 1.995 3.797 1.00 91.31 118 LEU A C 1
ATOM 903 O O . LEU A 1 118 ? -8.674 2.231 4.906 1.00 91.31 118 LEU A O 1
ATOM 907 N N . PHE A 1 119 ? -7.042 2.541 3.410 1.00 90.94 119 PHE A N 1
ATOM 908 C CA . PHE A 1 119 ? -6.266 3.439 4.279 1.00 90.94 119 PHE A CA 1
ATOM 909 C C . PHE A 1 119 ? -6.949 4.797 4.489 1.00 90.94 119 PHE A C 1
ATOM 911 O O . PHE A 1 119 ? -6.852 5.364 5.575 1.00 90.94 119 PHE A O 1
ATOM 918 N N . SER A 1 120 ? -7.674 5.307 3.491 1.00 90.44 120 SER A N 1
ATOM 919 C CA . SER A 1 120 ? -8.391 6.587 3.576 1.00 90.44 120 SER A CA 1
ATOM 920 C C . SER A 1 120 ? -9.660 6.501 4.427 1.00 90.44 120 SER A C 1
ATOM 922 O O . SER A 1 120 ? -10.124 7.531 4.907 1.00 90.44 120 SER A O 1
ATOM 924 N N . SER A 1 121 ? -10.179 5.296 4.703 1.00 87.50 121 SER A N 1
ATOM 925 C CA . SER A 1 121 ? -11.267 5.094 5.678 1.00 87.50 121 SER A CA 1
ATOM 926 C C . SER A 1 121 ? -10.905 5.545 7.104 1.00 87.50 121 SER A C 1
ATOM 928 O O . SER A 1 121 ? -11.790 5.779 7.924 1.00 87.50 121 SER A O 1
ATOM 930 N N . ASN A 1 122 ? -9.611 5.714 7.407 1.00 86.12 122 ASN A N 1
ATOM 931 C CA . ASN A 1 122 ? -9.121 6.205 8.689 1.00 86.12 122 ASN A CA 1
ATOM 932 C C . ASN A 1 122 ? -8.083 7.315 8.475 1.00 86.12 122 ASN A C 1
ATOM 934 O O . ASN A 1 122 ? -6.960 7.066 8.036 1.00 86.12 122 ASN A O 1
ATOM 938 N N . GLN A 1 123 ? -8.424 8.544 8.866 1.00 88.25 123 GLN A N 1
ATOM 939 C CA . GLN A 1 123 ? -7.564 9.711 8.643 1.00 88.25 123 GLN A CA 1
ATOM 940 C C . GLN A 1 123 ? -6.178 9.581 9.295 1.00 88.25 123 GLN A C 1
ATOM 942 O O . GLN A 1 123 ? -5.182 10.040 8.735 1.00 88.25 123 GLN A O 1
ATOM 947 N N . ASN A 1 124 ? -6.091 8.927 10.458 1.00 89.12 124 ASN A N 1
ATOM 948 C CA . ASN A 1 124 ? -4.813 8.682 11.122 1.00 89.12 124 ASN A CA 1
ATOM 949 C C . ASN A 1 124 ? -3.963 7.671 10.337 1.00 89.12 124 ASN A C 1
ATOM 951 O O . ASN A 1 124 ? -2.748 7.827 10.241 1.00 89.12 124 ASN A O 1
ATOM 955 N N . ALA A 1 125 ? -4.598 6.662 9.732 1.00 88.94 125 ALA A N 1
ATOM 956 C CA . ALA A 1 125 ? -3.910 5.694 8.887 1.00 88.94 125 ALA A CA 1
ATOM 957 C C . ALA A 1 125 ? -3.319 6.341 7.642 1.00 88.94 125 ALA A C 1
ATOM 959 O O . ALA A 1 125 ? -2.129 6.172 7.381 1.00 88.94 125 ALA A O 1
ATOM 960 N N . LYS A 1 126 ? -4.124 7.140 6.937 1.00 92.50 126 LYS A N 1
ATOM 961 C CA . LYS A 1 126 ? -3.674 7.951 5.805 1.00 92.50 126 LYS A CA 1
ATOM 962 C C . LYS A 1 126 ? -2.467 8.816 6.182 1.00 92.50 126 LYS A C 1
ATOM 964 O O . LYS A 1 126 ? -1.429 8.725 5.535 1.00 92.50 126 LYS A O 1
ATOM 969 N N . TYR A 1 127 ? -2.568 9.591 7.264 1.00 93.25 127 TYR A N 1
ATOM 970 C CA . TYR A 1 127 ? -1.489 10.472 7.722 1.00 93.25 127 TYR A CA 1
ATOM 971 C C . TYR A 1 127 ? -0.181 9.721 8.027 1.00 93.25 127 TYR A C 1
ATOM 973 O O . TYR A 1 127 ? 0.892 10.108 7.555 1.00 93.25 127 TYR A O 1
ATOM 981 N N . LEU A 1 128 ? -0.257 8.625 8.788 1.00 92.44 128 LEU A N 1
ATOM 982 C CA . LEU A 1 128 ? 0.923 7.838 9.151 1.00 92.44 128 LEU A CA 1
ATOM 983 C C . LEU A 1 128 ? 1.551 7.155 7.932 1.00 92.44 128 LEU A C 1
ATOM 985 O O . LEU A 1 128 ? 2.776 7.083 7.837 1.00 92.44 128 LEU A O 1
ATOM 989 N N . TYR A 1 129 ? 0.734 6.686 6.987 1.00 92.69 129 TYR A N 1
ATOM 990 C CA . TYR A 1 129 ? 1.237 6.060 5.769 1.00 92.69 129 TYR A CA 1
ATOM 991 C C . TYR A 1 129 ? 1.913 7.080 4.845 1.00 92.69 129 TY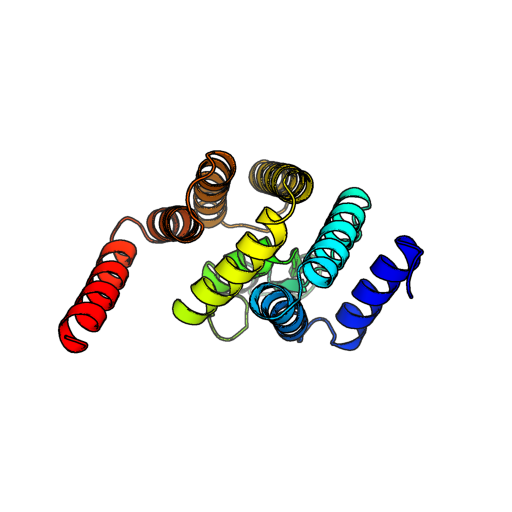R A C 1
ATOM 993 O O . TYR A 1 129 ? 3.009 6.814 4.357 1.00 92.69 129 TYR A O 1
ATOM 1001 N N . CYS A 1 130 ? 1.328 8.269 4.656 1.00 94.31 130 CYS A N 1
ATOM 1002 C CA . CYS A 1 130 ? 1.984 9.368 3.939 1.00 94.31 130 CYS A CA 1
ATOM 1003 C C . CYS A 1 130 ? 3.325 9.735 4.585 1.00 94.31 130 CYS A C 1
ATOM 1005 O O . CYS A 1 130 ? 4.335 9.828 3.893 1.00 94.31 130 CYS A O 1
ATOM 1007 N N . THR A 1 131 ? 3.360 9.841 5.918 1.00 93.50 131 THR A N 1
ATOM 1008 C CA . THR A 1 131 ? 4.594 10.121 6.671 1.00 93.50 131 THR A CA 1
ATOM 1009 C C . THR A 1 131 ? 5.670 9.061 6.411 1.00 93.50 131 THR A C 1
ATOM 1011 O O . THR A 1 131 ? 6.821 9.406 6.148 1.00 93.50 131 THR A O 1
ATOM 1014 N N . LYS A 1 132 ? 5.300 7.772 6.432 1.00 91.69 132 LYS A N 1
ATOM 1015 C CA . LYS A 1 132 ? 6.207 6.665 6.094 1.00 91.69 132 LYS A CA 1
ATOM 1016 C C . LYS A 1 132 ? 6.736 6.794 4.664 1.00 91.69 132 LYS A C 1
ATOM 1018 O O . LYS A 1 132 ? 7.942 6.732 4.458 1.00 91.69 132 LYS A O 1
ATOM 1023 N N . LEU A 1 133 ? 5.850 6.984 3.687 1.00 92.06 133 LEU A N 1
ATOM 1024 C CA . LEU A 1 133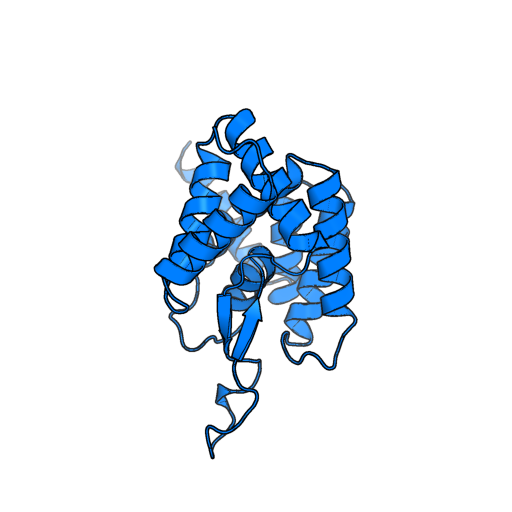 ? 6.237 7.076 2.278 1.00 92.06 133 LEU A CA 1
ATOM 1025 C C . LEU A 1 133 ? 7.194 8.241 2.025 1.00 92.06 133 LEU A C 1
ATOM 1027 O O . LEU A 1 133 ? 8.171 8.076 1.299 1.00 92.06 133 LEU A O 1
ATOM 1031 N N . THR A 1 134 ? 6.949 9.397 2.643 1.00 92.94 134 THR A N 1
ATOM 1032 C CA . THR A 1 134 ? 7.860 10.546 2.571 1.00 92.94 134 THR A CA 1
ATOM 1033 C C . THR A 1 134 ? 9.237 10.193 3.130 1.00 92.94 134 THR A C 1
ATOM 1035 O O . THR A 1 134 ? 10.236 10.455 2.462 1.00 92.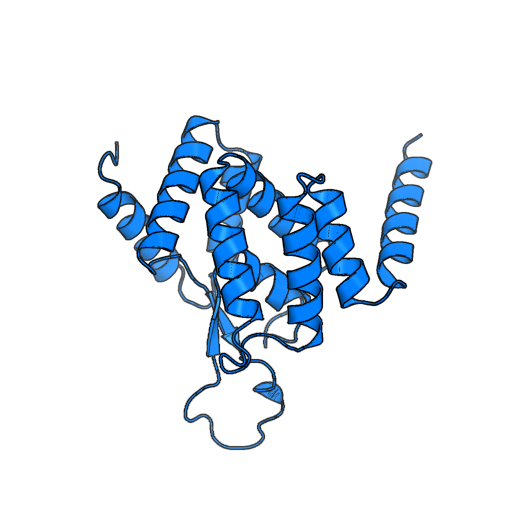94 134 THR A O 1
ATOM 1038 N N . ALA A 1 135 ? 9.304 9.525 4.287 1.00 89.38 135 ALA A N 1
ATOM 1039 C CA . ALA A 1 135 ? 10.573 9.075 4.861 1.00 89.38 135 ALA A CA 1
ATOM 1040 C C . ALA A 1 135 ? 11.323 8.102 3.929 1.00 89.38 135 ALA A C 1
ATOM 1042 O O . ALA A 1 135 ? 12.519 8.272 3.700 1.00 89.38 135 ALA A O 1
ATOM 1043 N N . ASP A 1 136 ? 10.619 7.143 3.321 1.00 86.19 136 ASP A N 1
ATOM 1044 C CA . ASP A 1 136 ? 11.210 6.190 2.370 1.00 86.19 136 ASP A CA 1
ATOM 1045 C C . ASP A 1 136 ? 11.725 6.880 1.089 1.00 86.19 136 ASP A C 1
ATOM 1047 O O . ASP A 1 136 ? 12.716 6.464 0.486 1.00 86.19 136 ASP A O 1
ATOM 1051 N N . ILE A 1 137 ? 11.061 7.949 0.634 1.00 88.12 137 ILE A N 1
ATOM 1052 C CA . ILE A 1 137 ? 11.496 8.741 -0.530 1.00 88.12 137 ILE A CA 1
ATOM 1053 C C . ILE A 1 137 ? 12.767 9.541 -0.214 1.00 88.12 137 ILE A C 1
ATOM 1055 O O . ILE A 1 137 ? 13.659 9.662 -1.075 1.00 88.12 137 ILE A O 1
ATOM 1059 N N . GLU A 1 138 ? 12.828 10.098 0.995 1.00 85.31 138 GLU A N 1
ATOM 1060 C CA . GLU A 1 138 ? 13.923 10.927 1.498 1.00 85.31 138 GLU A CA 1
ATOM 1061 C C . GLU A 1 138 ? 15.164 10.125 1.896 1.00 85.31 138 GLU A C 1
ATOM 1063 O O . GLU A 1 138 ? 16.235 10.725 1.992 1.00 85.31 138 GLU A O 1
ATOM 1068 N N . ASP A 1 139 ? 15.068 8.799 2.043 1.00 81.00 139 ASP A N 1
ATOM 1069 C CA . ASP A 1 139 ? 16.218 7.915 2.245 1.00 81.00 139 ASP A CA 1
ATOM 1070 C C . ASP A 1 139 ? 16.781 7.384 0.904 1.00 81.00 139 ASP A C 1
ATOM 1072 O O . ASP A 1 139 ? 16.329 6.372 0.358 1.00 81.00 139 ASP A O 1
ATOM 1076 N N . PRO A 1 140 ? 17.808 8.030 0.314 1.00 61.84 140 PRO A N 1
ATOM 1077 C CA . PRO A 1 140 ? 18.422 7.556 -0.919 1.00 61.84 140 PRO A CA 1
ATOM 1078 C C . PRO A 1 140 ? 19.268 6.288 -0.736 1.00 61.84 140 PRO A C 1
ATOM 1080 O O . PRO A 1 140 ? 19.667 5.714 -1.754 1.00 61.84 140 PRO A O 1
ATOM 1083 N N . LEU A 1 141 ? 19.595 5.892 0.501 1.00 55.59 141 LEU A N 1
ATOM 1084 C CA . LEU A 1 141 ? 20.488 4.769 0.798 1.00 55.59 141 LEU A CA 1
ATOM 1085 C C . LEU A 1 141 ? 19.756 3.426 0.820 1.00 55.59 141 LEU A C 1
ATOM 1087 O O . LEU A 1 141 ? 20.399 2.399 0.615 1.00 55.59 141 LEU A O 1
ATOM 1091 N N . ASP A 1 142 ? 18.431 3.433 0.975 1.00 65.94 142 ASP A N 1
ATOM 1092 C CA . ASP A 1 142 ? 17.606 2.220 0.994 1.00 65.94 142 ASP A CA 1
ATOM 1093 C C . ASP A 1 142 ? 17.639 1.459 -0.352 1.00 65.94 142 ASP A C 1
ATOM 1095 O O . ASP A 1 142 ? 17.388 0.257 -0.424 1.00 65.94 142 ASP A O 1
ATOM 1099 N N . GLY A 1 143 ? 17.982 2.133 -1.464 1.00 64.94 143 GLY A N 1
ATOM 1100 C CA . GLY A 1 143 ? 18.146 1.497 -2.786 1.00 64.94 143 GLY A CA 1
ATOM 1101 C C . GLY A 1 143 ? 16.875 0.815 -3.321 1.00 64.94 143 GLY A C 1
ATOM 1102 O O . GLY A 1 143 ? 16.892 0.135 -4.354 1.00 64.94 143 GLY A O 1
ATOM 1103 N N . SER A 1 144 ? 15.752 1.006 -2.630 1.00 67.88 144 SER A N 1
ATOM 1104 C CA . SER A 1 144 ? 14.488 0.324 -2.853 1.00 67.88 144 SER A CA 1
ATOM 1105 C C . SER A 1 144 ? 13.705 0.911 -4.018 1.00 67.88 144 SER A C 1
ATOM 1107 O O . SER A 1 144 ? 12.906 0.211 -4.634 1.00 67.88 144 SER A O 1
ATOM 1109 N N . LEU A 1 145 ? 13.961 2.163 -4.390 1.00 74.38 145 LEU A N 1
ATOM 1110 C CA . LEU A 1 145 ? 13.195 2.871 -5.406 1.00 74.38 145 LEU A CA 1
ATOM 1111 C C . LEU A 1 145 ? 14.107 3.616 -6.386 1.00 74.38 145 LEU A C 1
ATOM 1113 O O . LEU A 1 145 ? 14.996 4.382 -6.001 1.00 74.38 145 LEU A O 1
ATOM 1117 N N . SER A 1 146 ? 13.842 3.450 -7.687 1.00 78.88 146 SER A N 1
ATOM 1118 C CA . SER A 1 146 ? 14.486 4.266 -8.722 1.00 78.88 146 SER A CA 1
ATOM 1119 C C . SER A 1 146 ? 14.196 5.758 -8.494 1.00 78.88 146 SER A C 1
ATOM 1121 O O . SER A 1 146 ? 13.157 6.111 -7.936 1.00 78.88 146 SER A O 1
ATOM 1123 N N . ARG A 1 147 ? 15.061 6.662 -8.981 1.00 83.12 147 ARG A N 1
ATOM 1124 C CA . ARG A 1 147 ? 14.808 8.120 -8.897 1.00 83.12 147 ARG A CA 1
ATOM 1125 C C . ARG A 1 147 ? 13.444 8.507 -9.481 1.00 83.12 147 ARG A C 1
ATOM 1127 O O . ARG A 1 147 ? 12.755 9.347 -8.916 1.00 83.12 147 ARG A O 1
ATOM 1134 N N . LYS A 1 148 ? 13.049 7.862 -10.585 1.00 85.81 148 LYS A N 1
ATOM 1135 C CA . LYS A 1 148 ? 11.757 8.082 -11.248 1.00 85.81 148 LYS A CA 1
ATOM 1136 C C . LYS A 1 148 ? 10.590 7.612 -10.378 1.00 85.81 148 LYS A C 1
ATOM 1138 O O . LYS A 1 148 ? 9.622 8.344 -10.221 1.00 85.81 148 LYS A O 1
ATOM 1143 N N . SER A 1 149 ? 10.705 6.422 -9.785 1.00 86.88 149 SER A N 1
ATOM 1144 C CA . SER A 1 149 ? 9.693 5.870 -8.875 1.00 86.88 149 SER A CA 1
ATOM 1145 C C . SER A 1 149 ? 9.547 6.727 -7.621 1.00 86.88 149 SER A C 1
ATOM 1147 O O . SER A 1 149 ? 8.426 7.038 -7.249 1.00 86.88 149 SER A O 1
ATOM 1149 N N . ARG A 1 150 ? 10.657 7.171 -7.015 1.00 89.12 150 ARG A N 1
ATOM 1150 C CA . ARG A 1 150 ? 10.631 8.083 -5.860 1.00 89.12 150 ARG A CA 1
ATOM 1151 C C . ARG A 1 150 ? 9.941 9.398 -6.184 1.00 89.12 150 ARG A C 1
ATOM 1153 O O . ARG A 1 150 ? 9.076 9.827 -5.435 1.00 89.12 150 ARG A O 1
ATOM 1160 N N . TYR A 1 151 ? 10.271 9.996 -7.328 1.00 90.12 151 TYR A N 1
ATOM 1161 C CA . TYR A 1 151 ? 9.614 11.222 -7.769 1.00 90.12 151 TYR A CA 1
ATOM 1162 C C . TYR A 1 151 ? 8.106 11.019 -7.989 1.00 90.12 151 TYR A C 1
ATOM 1164 O O . TYR A 1 151 ? 7.308 11.814 -7.505 1.00 90.12 151 TYR A O 1
ATOM 1172 N N . ALA A 1 152 ? 7.702 9.924 -8.640 1.00 92.12 152 ALA A N 1
ATOM 1173 C CA . ALA A 1 152 ? 6.291 9.598 -8.841 1.00 92.12 152 ALA A CA 1
ATOM 1174 C C . ALA A 1 152 ? 5.541 9.340 -7.523 1.00 92.12 152 ALA A C 1
ATOM 1176 O O . ALA A 1 152 ? 4.429 9.836 -7.361 1.00 92.12 152 ALA A O 1
ATOM 1177 N N . ILE A 1 153 ? 6.148 8.622 -6.569 1.00 92.81 153 ILE A N 1
ATOM 1178 C CA . ILE A 1 153 ? 5.565 8.403 -5.235 1.00 92.81 153 ILE A CA 1
ATOM 1179 C C . ILE A 1 153 ? 5.454 9.735 -4.483 1.00 92.81 153 ILE A C 1
ATOM 1181 O O . ILE A 1 153 ? 4.435 9.975 -3.854 1.00 92.81 153 ILE A O 1
ATOM 1185 N N . GLY A 1 154 ? 6.427 10.645 -4.604 1.00 93.25 154 GLY A N 1
ATOM 1186 C CA . GLY A 1 154 ? 6.351 11.964 -3.964 1.00 93.25 154 GLY A CA 1
ATOM 1187 C C . GLY A 1 154 ? 5.151 12.776 -4.456 1.00 93.25 154 GLY A C 1
ATOM 1188 O O . GLY A 1 154 ? 4.360 13.269 -3.659 1.00 93.25 154 GLY A O 1
ATOM 1189 N N . ARG A 1 155 ? 4.939 12.820 -5.778 1.00 94.31 155 ARG A N 1
ATOM 1190 C CA . ARG A 1 155 ? 3.764 13.473 -6.389 1.00 94.31 155 ARG A CA 1
ATOM 1191 C C . ARG A 1 155 ? 2.446 12.823 -5.978 1.00 94.31 155 ARG A C 1
ATOM 1193 O O . ARG A 1 155 ? 1.438 13.510 -5.830 1.00 94.31 155 ARG A O 1
ATOM 1200 N N . PHE A 1 156 ? 2.463 11.507 -5.809 1.00 95.12 156 PHE A N 1
ATOM 1201 C CA . PHE A 1 156 ? 1.341 10.749 -5.278 1.00 95.12 156 PHE A CA 1
ATOM 1202 C C . PHE A 1 156 ? 1.031 11.128 -3.822 1.00 95.12 156 PHE A C 1
ATOM 1204 O O . PHE A 1 156 ? -0.123 11.425 -3.530 1.00 95.12 156 PHE A O 1
ATOM 1211 N N . VAL A 1 157 ? 2.032 11.188 -2.934 1.00 95.44 157 VAL A N 1
ATOM 1212 C CA . VAL A 1 157 ? 1.839 11.559 -1.521 1.00 95.44 157 VAL A CA 1
ATOM 1213 C C . VAL A 1 157 ? 1.278 12.978 -1.411 1.00 95.44 157 VAL A C 1
ATOM 1215 O O . VAL A 1 157 ? 0.252 13.165 -0.765 1.00 95.44 157 VAL A O 1
ATOM 1218 N N . GLU A 1 158 ? 1.856 13.948 -2.132 1.00 94.62 158 GLU A N 1
ATOM 1219 C CA . GLU A 1 158 ? 1.354 15.333 -2.186 1.00 94.62 158 GLU A CA 1
ATOM 1220 C C . GLU A 1 158 ? -0.128 15.395 -2.605 1.00 94.62 158 GLU A C 1
ATOM 1222 O O . GLU A 1 158 ? -0.936 16.135 -2.033 1.00 94.62 158 GLU A O 1
ATOM 1227 N N . ALA A 1 159 ? -0.499 14.619 -3.629 1.00 94.19 159 ALA A N 1
ATOM 1228 C CA . ALA A 1 159 ? -1.867 14.547 -4.123 1.00 94.19 159 ALA A CA 1
ATOM 1229 C C . ALA A 1 159 ? -2.808 13.898 -3.099 1.00 94.19 159 ALA A C 1
ATOM 1231 O O . ALA A 1 159 ? -3.923 14.388 -2.910 1.00 94.19 159 ALA A O 1
ATOM 1232 N N . TRP A 1 160 ? -2.361 12.825 -2.444 1.00 94.81 160 TRP A N 1
ATOM 1233 C CA . TRP A 1 160 ? -3.156 12.091 -1.469 1.00 94.81 160 TRP A CA 1
ATOM 1234 C C . TRP A 1 160 ? -3.416 12.933 -0.220 1.00 94.81 160 TRP A C 1
ATOM 1236 O O . TRP A 1 160 ? -4.556 13.005 0.232 1.00 94.81 160 TRP A O 1
ATOM 1246 N N . GLU A 1 161 ? -2.407 13.638 0.295 1.00 93.56 161 GLU A N 1
ATOM 1247 C CA . GLU A 1 161 ? -2.545 14.564 1.429 1.00 93.56 161 GLU A CA 1
ATOM 1248 C C . GLU A 1 161 ? -3.477 15.745 1.131 1.00 93.56 161 GLU A C 1
ATOM 1250 O O . GLU A 1 161 ? -4.146 16.235 2.033 1.00 93.56 161 GLU A O 1
ATOM 1255 N N . SER A 1 162 ? -3.583 16.160 -0.134 1.00 92.12 162 SER A N 1
ATOM 1256 C CA . SER A 1 162 ? -4.463 17.255 -0.575 1.00 92.12 162 SER A CA 1
ATOM 1257 C C . SER A 1 162 ? -5.941 16.851 -0.733 1.00 92.12 162 SER A C 1
ATOM 1259 O O . SER A 1 162 ? -6.689 17.555 -1.410 1.00 92.12 162 SER A O 1
ATOM 1261 N N . ASP A 1 163 ? -6.348 15.706 -0.175 1.00 86.62 163 ASP A N 1
ATOM 1262 C CA . ASP A 1 163 ? -7.713 15.151 -0.230 1.00 86.62 163 ASP A CA 1
ATOM 1263 C C . ASP A 1 163 ? -8.313 15.057 -1.649 1.00 86.62 163 ASP A C 1
ATOM 1265 O O . ASP A 1 163 ? -9.526 15.146 -1.845 1.00 86.62 163 ASP A O 1
ATOM 1269 N N . LYS A 1 164 ? -7.459 14.846 -2.658 1.00 90.12 164 LYS A N 1
ATOM 1270 C CA . LYS A 1 164 ? -7.905 14.518 -4.017 1.00 90.12 164 LYS A CA 1
ATOM 1271 C C . LYS A 1 164 ? -8.557 13.137 -4.057 1.00 90.12 164 LYS A C 1
ATOM 1273 O O . LYS A 1 164 ? -8.293 12.289 -3.202 1.00 90.12 164 LYS A O 1
ATOM 1278 N N . SER A 1 165 ? -9.374 12.896 -5.081 1.00 90.25 165 SER A N 1
ATOM 1279 C CA . SER A 1 165 ? -9.970 11.575 -5.295 1.00 90.25 165 SER A CA 1
ATOM 1280 C C . SER A 1 165 ? -8.901 10.513 -5.579 1.00 90.25 165 SER A C 1
ATOM 1282 O O . SER A 1 165 ? -7.848 10.813 -6.148 1.00 90.25 165 SER A O 1
ATOM 1284 N N . THR A 1 166 ? -9.184 9.258 -5.221 1.00 91.81 166 THR A N 1
ATOM 1285 C CA . THR A 1 166 ? -8.295 8.109 -5.454 1.00 91.81 166 THR A CA 1
ATOM 1286 C C . THR A 1 166 ? -7.810 8.043 -6.908 1.00 91.81 166 THR A C 1
ATOM 1288 O O . THR A 1 166 ? -6.612 7.895 -7.154 1.00 91.81 166 THR A O 1
ATOM 1291 N N . ASP A 1 167 ? -8.700 8.271 -7.876 1.00 89.94 167 ASP A N 1
ATOM 1292 C CA . ASP A 1 167 ? -8.355 8.284 -9.303 1.00 89.94 167 ASP A CA 1
ATOM 1293 C C . ASP A 1 167 ? -7.395 9.427 -9.669 1.00 89.94 167 ASP A C 1
ATOM 1295 O O . ASP A 1 167 ? -6.427 9.222 -10.400 1.00 89.94 167 ASP A O 1
ATOM 1299 N N . GLU A 1 168 ? -7.611 10.643 -9.161 1.00 91.19 168 GLU A N 1
ATOM 1300 C CA . GLU A 1 168 ? -6.713 11.779 -9.417 1.00 91.19 168 GLU A CA 1
ATOM 1301 C C . GLU A 1 168 ? -5.319 11.547 -8.833 1.00 91.19 168 GLU A C 1
ATOM 1303 O O . GLU A 1 168 ? -4.312 11.898 -9.453 1.00 91.19 168 GLU A O 1
ATOM 1308 N N . VAL A 1 169 ? -5.255 10.944 -7.648 1.00 93.62 169 VAL A N 1
ATOM 1309 C CA . VAL A 1 169 ? -4.010 10.607 -6.955 1.00 93.62 169 VAL A CA 1
ATOM 1310 C C . VAL A 1 169 ? -3.224 9.543 -7.733 1.00 93.62 169 VAL A C 1
ATOM 1312 O O . VAL A 1 169 ? -2.018 9.698 -7.954 1.00 93.62 169 VAL A O 1
ATOM 1315 N N . LEU A 1 170 ? -3.895 8.492 -8.215 1.00 93.88 170 LEU A N 1
ATOM 1316 C CA . LEU A 1 170 ? -3.270 7.449 -9.033 1.00 93.88 170 LEU A CA 1
ATOM 1317 C C . LEU A 1 170 ? -2.845 7.960 -10.411 1.00 93.88 170 LEU A C 1
ATOM 1319 O O . LEU A 1 170 ? -1.758 7.619 -10.880 1.00 93.88 170 LEU A O 1
ATOM 1323 N N . ASN A 1 171 ? -3.643 8.820 -11.042 1.00 91.06 171 ASN A N 1
ATOM 1324 C CA . ASN A 1 171 ? -3.249 9.469 -12.290 1.00 91.06 171 ASN A CA 1
ATOM 1325 C C . ASN A 1 171 ? -2.009 10.350 -12.079 1.00 91.06 171 ASN A C 1
ATOM 1327 O O . ASN A 1 171 ? -1.055 10.237 -12.841 1.00 91.06 171 ASN A O 1
ATOM 1331 N N . CYS A 1 172 ? -1.926 11.115 -10.982 1.00 92.00 172 CYS A N 1
ATOM 1332 C CA . CYS A 1 172 ? -0.716 11.881 -10.649 1.00 92.00 172 CYS A CA 1
ATOM 1333 C C . CYS A 1 172 ? 0.542 10.993 -10.589 1.00 92.00 172 CYS A C 1
ATOM 1335 O O . CYS A 1 172 ? 1.599 11.386 -11.098 1.00 92.00 172 CYS A O 1
ATOM 1337 N N . PHE A 1 173 ? 0.439 9.789 -10.013 1.00 93.50 173 PHE A N 1
ATOM 1338 C CA . PHE A 1 173 ? 1.526 8.808 -10.025 1.00 93.50 173 PHE A CA 1
ATOM 1339 C C . PHE A 1 173 ? 1.879 8.359 -11.448 1.00 93.50 173 PHE A C 1
ATOM 1341 O O . PHE A 1 173 ? 3.046 8.420 -11.840 1.00 93.50 173 PHE A O 1
ATOM 1348 N N . LEU A 1 174 ? 0.888 7.911 -12.224 1.00 91.62 174 LEU A N 1
ATOM 1349 C CA . LEU A 1 174 ? 1.079 7.359 -13.569 1.00 91.62 174 LEU A CA 1
ATOM 1350 C C . LEU A 1 174 ? 1.659 8.390 -14.545 1.00 91.62 174 LEU A C 1
ATOM 1352 O O . LEU A 1 174 ? 2.599 8.078 -15.280 1.00 91.62 174 LEU A O 1
ATOM 1356 N N . ASP A 1 175 ? 1.150 9.618 -14.510 1.00 89.81 175 ASP A N 1
ATOM 1357 C CA . ASP A 1 175 ? 1.578 10.740 -15.351 1.00 89.81 175 ASP A CA 1
ATOM 1358 C C . ASP A 1 175 ? 3.044 11.073 -15.083 1.00 89.81 175 ASP A C 1
ATOM 1360 O O . ASP A 1 175 ? 3.859 11.219 -15.998 1.00 89.81 175 ASP A O 1
ATOM 1364 N N . THR A 1 176 ? 3.407 11.107 -13.801 1.00 91.19 176 THR A N 1
ATOM 1365 C CA . THR A 1 176 ? 4.783 11.349 -13.373 1.00 91.19 176 THR A CA 1
ATOM 1366 C C . THR A 1 176 ? 5.695 10.181 -13.752 1.00 91.19 176 THR A C 1
ATOM 1368 O O . THR A 1 176 ? 6.816 10.381 -14.231 1.00 91.19 176 THR A O 1
ATOM 1371 N N . LEU A 1 177 ? 5.231 8.943 -13.559 1.00 88.88 177 LEU A N 1
ATOM 1372 C CA . LEU A 1 177 ? 6.022 7.744 -13.803 1.00 88.88 177 LEU A CA 1
ATOM 1373 C C . LEU A 1 177 ? 6.281 7.508 -15.287 1.00 88.88 177 LEU A C 1
ATOM 1375 O O . LEU A 1 177 ? 7.329 6.968 -15.625 1.00 88.88 177 LEU A O 1
ATOM 1379 N N . HIS A 1 178 ? 5.381 7.885 -16.184 1.00 84.81 178 HIS A N 1
ATOM 1380 C CA . HIS A 1 178 ? 5.537 7.617 -17.616 1.00 84.81 178 HIS A CA 1
ATOM 1381 C C . HIS A 1 178 ? 5.973 8.838 -18.417 1.00 84.81 178 HIS A C 1
ATOM 1383 O O . HIS A 1 178 ? 6.399 8.699 -19.565 1.00 84.81 178 HIS A O 1
ATOM 1389 N N . GLY A 1 179 ? 5.916 10.021 -17.803 1.00 70.44 179 GLY A N 1
ATOM 1390 C CA . GLY A 1 179 ? 5.730 11.247 -18.559 1.00 70.44 179 GLY A CA 1
ATOM 1391 C C . GLY A 1 179 ? 4.334 11.241 -19.186 1.00 70.44 179 GLY A C 1
ATOM 1392 O O . GLY A 1 179 ? 3.743 10.185 -19.404 1.00 70.44 179 GLY A O 1
ATOM 1393 N N . ASP A 1 180 ? 3.833 12.426 -19.503 1.00 56.56 180 ASP A N 1
ATOM 1394 C CA . ASP A 1 180 ? 2.490 12.806 -19.987 1.00 56.56 180 ASP A CA 1
ATOM 1395 C C . ASP A 1 180 ? 1.849 11.959 -21.134 1.00 56.56 180 ASP A C 1
ATOM 1397 O O . ASP A 1 180 ? 0.785 12.290 -21.656 1.00 56.56 180 ASP A O 1
ATOM 1401 N N . SER A 1 181 ? 2.498 10.884 -21.590 1.00 52.47 181 SER A N 1
ATOM 1402 C CA . SER A 1 181 ? 2.129 10.005 -22.703 1.00 52.47 181 SER A CA 1
ATOM 1403 C C . SER A 1 181 ? 1.153 8.873 -22.349 1.00 52.47 181 SER A C 1
ATOM 1405 O O . SER A 1 181 ? 0.322 8.534 -23.191 1.00 52.47 181 SER A O 1
ATOM 1407 N N . LEU A 1 182 ? 1.214 8.261 -21.157 1.00 54.88 182 LEU A N 1
ATOM 1408 C CA . LEU A 1 182 ? 0.353 7.102 -20.827 1.00 54.88 182 LEU A CA 1
ATOM 1409 C C . LEU A 1 182 ? -1.013 7.504 -20.262 1.00 54.88 182 LEU A C 1
ATOM 1411 O O . LEU A 1 182 ? -2.022 6.887 -20.596 1.00 54.88 182 LEU A O 1
ATOM 1415 N N . SER A 1 183 ? -1.061 8.614 -19.538 1.00 53.44 183 SER A N 1
ATOM 1416 C CA . SER A 1 183 ? -2.259 9.347 -19.109 1.00 53.44 183 SER A CA 1
ATOM 1417 C C . SER A 1 183 ? -3.207 9.616 -20.268 1.00 53.44 183 SER A C 1
ATOM 1419 O O . SER A 1 183 ? -4.413 9.401 -20.181 1.00 53.44 183 SER A O 1
ATOM 1421 N N . ARG A 1 184 ? -2.646 10.057 -21.402 1.00 53.66 184 ARG A N 1
ATOM 1422 C CA . ARG A 1 184 ? -3.407 10.335 -22.624 1.00 53.66 184 ARG A CA 1
ATOM 1423 C C . ARG A 1 184 ? -4.022 9.063 -23.193 1.00 53.66 184 ARG A C 1
ATOM 1425 O O . ARG A 1 184 ? -5.173 9.093 -23.602 1.00 53.66 184 ARG A O 1
ATOM 1432 N N . LEU A 1 185 ? -3.292 7.949 -23.188 1.00 56.47 185 LEU A N 1
ATOM 1433 C CA . LEU A 1 185 ? -3.779 6.676 -23.726 1.00 56.47 185 LEU A CA 1
ATOM 1434 C C . LEU A 1 185 ? -4.860 6.045 -22.840 1.00 56.47 185 LEU A C 1
ATOM 1436 O O . LEU A 1 185 ? -5.868 5.572 -23.360 1.00 56.47 185 LEU A O 1
ATOM 1440 N N . VAL A 1 186 ? -4.698 6.093 -21.516 1.00 61.66 186 VAL A N 1
ATOM 1441 C CA . VAL A 1 186 ? -5.701 5.585 -20.566 1.00 61.66 186 VAL A CA 1
ATOM 1442 C C . VAL A 1 186 ? -6.973 6.428 -20.615 1.00 61.66 186 VAL A C 1
ATOM 1444 O O . VAL A 1 186 ? -8.061 5.870 -20.743 1.00 61.66 186 VAL A O 1
ATOM 1447 N N . ASN A 1 187 ? -6.851 7.759 -20.623 1.00 55.88 187 ASN A N 1
ATOM 1448 C CA . ASN A 1 187 ? -8.004 8.653 -20.756 1.00 55.88 187 ASN A CA 1
ATOM 1449 C C . ASN A 1 187 ? -8.734 8.468 -22.094 1.00 55.88 187 ASN A C 1
ATOM 1451 O O . ASN A 1 187 ? -9.963 8.444 -22.116 1.00 55.88 187 ASN A O 1
ATOM 1455 N N . LEU A 1 188 ? -8.006 8.257 -23.198 1.00 53.84 188 LEU A N 1
ATOM 1456 C CA . LEU A 1 188 ? -8.607 7.936 -24.498 1.00 53.84 188 LEU A CA 1
ATOM 1457 C C . LEU A 1 188 ? -9.355 6.596 -24.472 1.00 53.84 188 LEU A C 1
ATOM 1459 O O . LEU A 1 188 ? -10.431 6.485 -25.055 1.00 53.84 188 LEU A O 1
ATOM 1463 N N . GLN A 1 189 ? -8.825 5.588 -23.779 1.00 57.75 189 GLN A N 1
ATOM 1464 C CA . GLN A 1 189 ? -9.443 4.265 -23.713 1.00 57.75 189 GLN A CA 1
ATOM 1465 C C . GLN A 1 189 ? -10.667 4.230 -22.785 1.00 57.75 189 GLN A C 1
ATOM 1467 O O . GLN A 1 189 ? -11.663 3.582 -23.106 1.00 57.75 189 GLN A O 1
ATOM 1472 N N . ILE A 1 190 ? -10.641 4.979 -21.680 1.00 57.06 190 ILE A N 1
ATOM 1473 C CA . ILE A 1 190 ? -11.802 5.176 -20.801 1.00 57.06 190 ILE A CA 1
ATOM 1474 C C . ILE A 1 190 ? -12.899 5.960 -21.537 1.00 57.06 190 ILE A C 1
ATOM 1476 O O . ILE A 1 190 ? -14.053 5.533 -21.540 1.00 57.06 190 ILE A O 1
ATOM 1480 N N . GLN A 1 191 ? -12.552 7.049 -22.236 1.00 50.97 191 GLN A N 1
ATOM 1481 C CA . GLN A 1 191 ? -13.512 7.807 -23.051 1.00 50.97 191 GLN A CA 1
ATOM 1482 C C . GLN A 1 191 ? -14.132 6.959 -24.168 1.00 50.97 191 GLN A C 1
ATOM 1484 O O . GLN A 1 191 ? -15.338 7.044 -24.390 1.00 50.97 191 GLN A O 1
ATOM 1489 N N . TYR A 1 192 ? -13.343 6.113 -24.833 1.00 53.75 192 TYR A N 1
ATOM 1490 C CA . TYR A 1 192 ? -13.829 5.203 -25.874 1.00 53.75 192 TYR A CA 1
ATOM 1491 C C . TYR A 1 192 ? -14.824 4.160 -25.333 1.00 53.75 192 TYR A C 1
ATOM 1493 O O . TYR A 1 192 ? -15.842 3.875 -25.960 1.00 53.75 192 TYR A O 1
ATOM 1501 N N . ASN A 1 193 ? -14.588 3.626 -24.134 1.00 55.34 193 ASN A N 1
ATOM 1502 C CA . ASN A 1 193 ? -15.500 2.661 -23.512 1.00 55.34 193 ASN A CA 1
ATOM 1503 C C . ASN A 1 193 ? -16.804 3.303 -23.000 1.00 55.34 193 ASN A C 1
ATOM 1505 O O . ASN A 1 193 ? -17.835 2.634 -22.929 1.00 55.34 193 ASN A O 1
ATOM 1509 N N . LEU A 1 194 ? -16.781 4.595 -22.661 1.00 56.56 194 LEU A N 1
ATOM 1510 C CA . LEU A 1 194 ? -17.969 5.352 -22.251 1.00 56.56 194 LEU A CA 1
ATOM 1511 C C . LEU A 1 194 ? -18.851 5.765 -23.440 1.00 56.56 194 LEU A C 1
ATOM 1513 O O . LEU A 1 194 ? -20.062 5.902 -23.278 1.00 56.56 194 LEU A O 1
ATOM 1517 N N . THR A 1 195 ? -18.275 5.948 -24.633 1.00 54.97 195 THR A N 1
ATOM 1518 C CA . THR A 1 195 ? -19.031 6.276 -25.854 1.00 54.97 195 THR A CA 1
ATOM 1519 C C . THR A 1 195 ? -19.643 5.057 -26.541 1.00 54.97 195 THR A C 1
ATOM 1521 O O . THR A 1 195 ? -20.638 5.214 -27.238 1.00 54.97 195 THR A O 1
ATOM 1524 N N . LEU A 1 196 ? -19.099 3.854 -26.328 1.00 52.12 196 LEU A N 1
ATOM 1525 C CA . LEU A 1 196 ? -19.629 2.591 -26.868 1.00 52.12 196 LEU A CA 1
ATOM 1526 C C . LEU A 1 196 ? -20.781 1.977 -26.054 1.00 52.12 196 LEU A C 1
ATOM 1528 O O . LEU A 1 196 ? -21.479 1.108 -26.564 1.00 52.12 196 LEU A O 1
ATOM 1532 N N . ASN A 1 197 ? -20.982 2.417 -24.809 1.00 50.34 197 ASN A N 1
ATOM 1533 C CA . ASN A 1 197 ? -22.050 1.941 -23.917 1.00 50.34 197 ASN A CA 1
ATOM 1534 C C . ASN A 1 197 ? -23.242 2.923 -23.815 1.00 50.34 197 ASN A C 1
ATOM 1536 O O . ASN A 1 197 ? -24.005 2.871 -22.848 1.00 50.34 197 ASN A O 1
ATOM 1540 N N . ARG A 1 198 ? -23.396 3.827 -24.790 1.00 43.66 198 ARG A N 1
ATOM 1541 C CA . ARG A 1 198 ? -24.573 4.688 -24.997 1.00 43.66 198 ARG A CA 1
ATOM 1542 C C . ARG A 1 198 ? -25.247 4.336 -26.313 1.00 43.66 198 ARG A C 1
ATOM 1544 O O . ARG A 1 198 ? -26.492 4.419 -26.344 1.00 43.66 198 ARG A O 1
#

pLDDT: mean 81.68, std 14.69, range [42.03, 95.44]